Protein AF-W2WFA6-F1 (afdb_monomer_lite)

Foldseek 3Di:
DDPVDPDLLVVLVVLVVVLVVVCVVVVVVVQLPDQVSVLVSLVVSLVPDPPPVLSVVLVVCCVPPNVVLSRDVVSVSVSSSVSSVVVVVVVVVVVVVVVVVVVVPPDDDDDDDDDDDDDDDDDDDDDDDDDDDDDDDDPPDDDPWDPFAQPPPRHTDDLVPDPPDDPVRSVVVVVVVVVVVVVVVVVVVVVVVVVVVPDPPPDDDDDD

pLDDT: mean 73.75, std 20.33, range [27.64, 94.5]

Secondary structure (DSSP, 8-state):
--SS-S-HHHHHHHHHHHHHHHHHHTTGGGGG-HHHHHHHHHHHHHHT-SSHHHHHHHHHHHHHT-GGGGT-HHHHHHHHHHHHHHHHHHHHHHHHHHHHHHTTT--------------------------PPPP------S-SS-SS--TTT-SSS-GGG-SSS-HHHHHHHHHHHHHHHHHHHHHHHHHHHHHHHTS---------

Radius of gyration: 29.45 Å; chains: 1; bounding box: 67×62×78 Å

Organism: NCBI:txid1317063

Sequence (208 aa):
MDLSESDVSERVIQYFKKCYEIVDDHGWRVFFTGLDGRKQLYRILIASLEPQALRDEVERAVRFQSRKAKEDEVALHDLILTKALDQEKAFQSLKRSKRDRGERETGRPSARGAGKPPNKKQRVVETSKGGLRPPLKSETDRPKMPPTPCPHCNDMHWLSECPTATDDQKAEIRRKLRAQRADDSKRNVVRTKRLRECLPFEEKLWSR

Structure (mmCIF, N/CA/C/O backbone):
data_AF-W2WFA6-F1
#
_entry.id   AF-W2WFA6-F1
#
loop_
_atom_site.group_PDB
_atom_site.id
_atom_site.type_symbol
_atom_site.label_atom_id
_atom_site.label_alt_id
_atom_site.label_comp_id
_atom_site.label_asym_id
_atom_site.label_entity_id
_atom_site.label_seq_id
_atom_site.pdbx_PDB_ins_code
_atom_site.Cartn_x
_atom_site.Cartn_y
_atom_site.Cartn_z
_atom_site.occupancy
_atom_site.B_iso_or_equiv
_atom_site.auth_seq_id
_atom_site.auth_comp_id
_atom_site.auth_asym_id
_atom_site.auth_atom_id
_atom_site.pdbx_PDB_model_num
ATOM 1 N N . MET A 1 1 ? -11.163 -1.772 -4.117 1.00 82.69 1 MET A N 1
ATOM 2 C CA . MET A 1 1 ? -10.846 -0.393 -4.553 1.00 82.69 1 MET A CA 1
ATOM 3 C C . MET A 1 1 ? -11.337 -0.238 -5.986 1.00 82.69 1 MET A C 1
ATOM 5 O O . MET A 1 1 ? -11.248 -1.203 -6.735 1.00 82.69 1 MET A O 1
ATOM 9 N N . ASP A 1 2 ? -11.893 0.917 -6.355 1.00 84.38 2 ASP A N 1
ATOM 10 C CA . ASP A 1 2 ? -12.372 1.165 -7.723 1.00 84.38 2 ASP A CA 1
ATOM 11 C C . ASP A 1 2 ? -11.197 1.529 -8.638 1.00 84.38 2 ASP A C 1
ATOM 13 O O . ASP A 1 2 ? -10.487 2.480 -8.352 1.00 84.38 2 ASP A O 1
ATOM 17 N N . LEU A 1 3 ? -10.965 0.768 -9.709 1.00 82.00 3 LEU A N 1
ATOM 18 C CA . LEU A 1 3 ? -9.856 0.982 -10.649 1.00 82.00 3 LEU A CA 1
ATOM 19 C C . LEU A 1 3 ? -10.211 1.908 -11.822 1.00 82.00 3 LEU A C 1
ATOM 21 O O . LEU A 1 3 ? -9.345 2.176 -12.656 1.00 82.00 3 LEU A O 1
ATOM 25 N N . SER A 1 4 ? -11.465 2.360 -11.919 1.00 81.69 4 SER A N 1
ATOM 26 C CA . SER A 1 4 ? -11.886 3.331 -12.932 1.00 81.69 4 SER A CA 1
ATOM 27 C C . SER A 1 4 ? -11.359 4.740 -12.637 1.00 81.69 4 SER A C 1
ATOM 29 O O . SER A 1 4 ? -11.024 5.481 -13.563 1.00 81.69 4 SER A O 1
ATOM 31 N N . GLU A 1 5 ? -11.189 5.067 -11.355 1.00 84.62 5 GLU A N 1
ATOM 32 C CA . GLU A 1 5 ? -10.587 6.313 -10.891 1.00 84.62 5 GLU A CA 1
ATOM 33 C C . GLU A 1 5 ? -9.093 6.373 -11.231 1.00 84.62 5 GLU A C 1
ATOM 35 O O . GLU A 1 5 ? -8.315 5.461 -10.935 1.00 84.62 5 GLU A O 1
ATOM 40 N N . SER A 1 6 ? -8.672 7.460 -11.879 1.00 84.56 6 SER A N 1
ATOM 41 C CA . SER A 1 6 ? -7.297 7.591 -12.385 1.00 84.56 6 SER A CA 1
ATOM 42 C C . SER A 1 6 ? -6.281 7.994 -11.311 1.00 84.56 6 SER A C 1
ATOM 44 O O . SER A 1 6 ? -5.112 7.613 -11.407 1.00 84.56 6 SER A O 1
ATOM 46 N N . ASP A 1 7 ? -6.718 8.724 -10.281 1.00 91.69 7 ASP A N 1
ATOM 47 C CA . ASP A 1 7 ? -5.870 9.113 -9.157 1.00 91.69 7 ASP A CA 1
ATOM 48 C C . ASP A 1 7 ? -5.800 7.986 -8.122 1.00 91.69 7 ASP A C 1
ATOM 50 O O . ASP A 1 7 ? -6.775 7.645 -7.454 1.00 91.69 7 ASP A O 1
ATOM 54 N N . VAL A 1 8 ? -4.604 7.418 -7.970 1.00 91.56 8 VAL A N 1
ATOM 55 C CA . VAL A 1 8 ? -4.342 6.331 -7.023 1.00 91.56 8 VAL A CA 1
ATOM 56 C C . VAL A 1 8 ? -4.605 6.749 -5.578 1.00 91.56 8 VAL A C 1
ATOM 58 O O . VAL A 1 8 ? -5.075 5.931 -4.792 1.00 91.56 8 VAL A O 1
ATOM 61 N N . SER A 1 9 ? -4.318 7.998 -5.220 1.00 91.75 9 SER A N 1
ATOM 62 C CA . SER A 1 9 ? -4.485 8.493 -3.852 1.00 91.75 9 SER A CA 1
ATOM 63 C C . SER A 1 9 ? -5.963 8.591 -3.502 1.00 91.75 9 SER A C 1
ATOM 65 O O . SER A 1 9 ? -6.393 8.067 -2.475 1.00 91.75 9 SER A O 1
ATOM 67 N N . GLU A 1 10 ? -6.754 9.170 -4.406 1.00 93.44 10 GLU A N 1
ATOM 68 C CA . GLU A 1 10 ? -8.204 9.281 -4.245 1.00 93.44 10 GLU A CA 1
ATOM 69 C C . GLU A 1 10 ? -8.859 7.896 -4.170 1.00 93.44 10 GLU A C 1
ATOM 71 O O . GLU A 1 10 ? -9.655 7.638 -3.268 1.00 93.44 10 GLU A O 1
ATOM 76 N N . ARG A 1 11 ? -8.433 6.947 -5.018 1.00 93.50 11 ARG A N 1
ATOM 77 C CA . ARG A 1 11 ? -8.867 5.541 -4.943 1.00 93.50 11 ARG A CA 1
ATOM 78 C C . ARG A 1 11 ? -8.675 4.924 -3.560 1.00 93.50 11 ARG A C 1
ATOM 80 O O . ARG A 1 11 ? -9.540 4.184 -3.085 1.00 93.50 11 ARG A O 1
ATOM 87 N N . VAL A 1 12 ? -7.520 5.166 -2.935 1.00 92.88 12 VAL A N 1
ATOM 88 C CA . VAL A 1 12 ? -7.208 4.624 -1.603 1.00 92.88 12 VAL A CA 1
ATOM 89 C C . VAL A 1 12 ? -8.111 5.281 -0.569 1.00 92.88 12 VAL A C 1
ATOM 91 O O . VAL A 1 12 ? -8.744 4.579 0.215 1.00 92.88 12 VAL A O 1
ATOM 94 N N . ILE A 1 13 ? -8.241 6.606 -0.602 1.00 93.38 13 ILE A N 1
ATOM 95 C CA . ILE A 1 13 ? -9.076 7.350 0.345 1.00 93.38 13 ILE A CA 1
ATOM 96 C C . ILE A 1 13 ? -10.537 6.893 0.258 1.00 93.38 13 ILE A C 1
ATOM 98 O O . ILE A 1 13 ? -11.152 6.586 1.280 1.00 93.38 13 ILE A O 1
ATOM 102 N N . GLN A 1 14 ? -11.088 6.793 -0.951 1.00 94.06 14 GLN A N 1
ATOM 103 C CA . GLN A 1 14 ? -12.455 6.321 -1.175 1.00 94.06 14 GLN A CA 1
ATOM 104 C C . GLN A 1 14 ? -12.654 4.885 -0.699 1.00 94.06 14 GLN A C 1
ATOM 106 O O . GLN A 1 14 ? -13.692 4.564 -0.125 1.00 94.06 14 GLN A O 1
ATOM 111 N N . TYR A 1 15 ? -11.653 4.022 -0.887 1.00 93.88 15 TYR A N 1
ATOM 112 C CA . TYR A 1 15 ? -11.699 2.661 -0.370 1.00 93.88 15 TYR A CA 1
ATOM 113 C C . TYR A 1 15 ? -11.853 2.631 1.156 1.00 93.88 15 TYR A C 1
ATOM 115 O O . TYR A 1 15 ? -12.741 1.943 1.659 1.00 93.88 15 TYR A O 1
ATOM 123 N N . PHE A 1 16 ? -11.036 3.396 1.885 1.00 92.81 16 PHE A N 1
ATOM 124 C CA . PHE A 1 16 ? -11.133 3.471 3.344 1.00 92.81 16 PHE A CA 1
ATOM 125 C C . PHE A 1 16 ? -12.470 4.069 3.792 1.00 92.81 16 PHE A C 1
ATOM 127 O O . PHE A 1 16 ? -13.128 3.483 4.650 1.00 92.81 16 PHE A O 1
ATOM 134 N N . LYS A 1 17 ? -12.914 5.174 3.173 1.00 93.12 17 LYS A N 1
ATOM 135 C CA . LYS A 1 17 ? -14.222 5.792 3.460 1.00 93.12 17 LYS A CA 1
ATOM 136 C C . LYS A 1 17 ? -15.362 4.789 3.312 1.00 93.12 17 LYS A C 1
ATOM 138 O O . LYS A 1 17 ? -16.101 4.573 4.263 1.00 93.12 17 LYS A O 1
ATOM 143 N N . LYS A 1 18 ? -15.424 4.095 2.173 1.00 93.38 18 LYS A N 1
ATOM 144 C CA . LYS A 1 18 ? -16.455 3.089 1.896 1.00 93.38 18 LYS A CA 1
ATOM 145 C C . LYS A 1 18 ? -16.430 1.934 2.898 1.00 93.38 18 LYS A C 1
ATOM 147 O O . LYS A 1 18 ? -17.479 1.433 3.286 1.00 93.38 18 LYS A O 1
ATOM 152 N N . CYS A 1 19 ? -15.247 1.500 3.333 1.00 91.12 19 CYS A N 1
ATOM 153 C CA . CYS A 1 19 ? -15.146 0.466 4.363 1.00 91.12 19 CYS A CA 1
ATOM 154 C C . CYS A 1 19 ? -15.712 0.944 5.705 1.00 91.12 19 CYS A C 1
ATOM 156 O O . CYS A 1 19 ? -16.417 0.183 6.361 1.00 91.12 19 CYS A O 1
ATOM 158 N N . TYR A 1 20 ? -15.437 2.189 6.102 1.00 91.62 20 TYR A N 1
ATOM 159 C CA . TYR A 1 20 ? -15.990 2.757 7.331 1.00 91.62 20 TYR A CA 1
ATOM 160 C C . TYR A 1 20 ? -17.493 2.994 7.257 1.00 91.62 20 TYR A C 1
ATOM 162 O O . TYR A 1 20 ? -18.185 2.653 8.209 1.00 91.62 20 TYR A O 1
ATOM 170 N N . GLU A 1 21 ? -17.999 3.479 6.124 1.00 94.00 21 GLU A N 1
ATOM 171 C CA . GLU A 1 21 ? -19.438 3.615 5.876 1.00 94.00 21 GLU A CA 1
ATOM 172 C C . GLU A 1 21 ? -20.152 2.269 6.058 1.00 94.00 21 GLU A C 1
ATOM 174 O O . GLU A 1 21 ? -21.092 2.181 6.836 1.00 94.00 21 GLU A O 1
ATOM 179 N N . ILE A 1 22 ? -19.632 1.182 5.473 1.00 93.19 22 ILE A N 1
ATOM 180 C CA . ILE A 1 22 ? -20.199 -0.168 5.651 1.00 93.19 22 ILE A CA 1
ATOM 181 C C . ILE A 1 22 ? -20.170 -0.604 7.125 1.00 93.19 22 ILE A C 1
ATOM 183 O O . ILE A 1 22 ? -21.131 -1.180 7.635 1.00 93.19 22 ILE A O 1
ATOM 187 N N . VAL A 1 23 ? -19.058 -0.360 7.822 1.00 91.69 23 VAL A N 1
ATOM 188 C CA . VAL A 1 23 ? -18.930 -0.692 9.250 1.00 91.69 23 VAL A CA 1
ATOM 189 C C . VAL A 1 23 ? -19.946 0.084 10.092 1.00 91.69 23 VAL A C 1
ATOM 191 O O . VAL A 1 23 ? -20.476 -0.464 11.062 1.00 91.69 23 VAL A O 1
ATOM 194 N N . ASP A 1 24 ? -20.226 1.329 9.725 1.00 91.56 24 ASP A N 1
ATOM 195 C CA . ASP A 1 24 ? -21.153 2.207 10.430 1.00 91.56 24 ASP A CA 1
ATOM 196 C C . ASP A 1 24 ? -22.611 1.873 10.145 1.00 91.56 24 ASP A C 1
ATOM 198 O O . ASP A 1 24 ? -23.391 1.741 11.089 1.00 91.56 24 ASP A O 1
ATOM 202 N N . ASP A 1 25 ? -22.953 1.634 8.882 1.00 94.50 25 ASP A N 1
ATOM 203 C CA . ASP A 1 25 ? -24.296 1.254 8.437 1.00 94.50 25 ASP A CA 1
ATOM 204 C C . ASP A 1 25 ? -24.773 -0.040 9.110 1.00 94.50 25 ASP A C 1
ATOM 206 O O . ASP A 1 25 ? -25.954 -0.203 9.423 1.00 94.50 25 ASP A O 1
ATOM 210 N N . HIS A 1 26 ? -23.846 -0.960 9.388 1.00 92.44 26 HIS A N 1
ATOM 211 C CA . HIS A 1 26 ? -24.134 -2.207 10.096 1.00 92.44 26 HIS A CA 1
ATOM 212 C C . HIS A 1 26 ? -23.960 -2.123 11.620 1.00 92.44 26 HIS A C 1
ATOM 214 O O . HIS A 1 26 ? -24.161 -3.120 12.318 1.00 92.44 26 HIS A O 1
ATOM 220 N N . GLY A 1 27 ? -23.568 -0.966 12.161 1.00 90.62 27 GLY A N 1
ATOM 221 C CA . GLY A 1 27 ? -23.311 -0.792 13.592 1.00 90.62 27 GLY A CA 1
ATOM 222 C C . GLY A 1 27 ? -22.146 -1.641 14.116 1.00 90.62 27 GLY A C 1
ATOM 223 O O . GLY A 1 27 ? -22.044 -1.891 15.317 1.00 90.62 27 GLY A O 1
ATOM 224 N N . TRP A 1 28 ? -21.245 -2.098 13.243 1.00 92.56 28 TRP A N 1
ATOM 225 C CA . TRP A 1 28 ? -20.133 -2.983 13.599 1.00 92.56 28 TRP A CA 1
ATOM 226 C C . TRP A 1 28 ? -18.969 -2.271 14.274 1.00 92.56 28 TRP A C 1
ATOM 228 O O . TRP A 1 28 ? -18.051 -2.929 14.767 1.00 92.56 28 TRP A O 1
ATOM 238 N N . ARG A 1 29 ? -19.011 -0.938 14.356 1.00 88.81 29 ARG A N 1
ATOM 239 C CA . ARG A 1 29 ? -17.986 -0.127 15.020 1.00 88.81 29 ARG A CA 1
ATOM 240 C C . ARG A 1 29 ? -17.634 -0.658 16.414 1.00 88.81 29 ARG A C 1
ATOM 242 O O . ARG A 1 29 ? -16.463 -0.656 16.782 1.00 88.81 29 ARG A O 1
ATOM 249 N N . VAL A 1 30 ? -18.620 -1.172 17.154 1.00 89.19 30 VAL A N 1
ATOM 250 C CA . VAL A 1 30 ? -18.434 -1.744 18.499 1.00 89.19 30 VAL A CA 1
ATOM 251 C C . VAL A 1 30 ? -17.463 -2.932 18.522 1.00 89.19 30 VAL A C 1
ATOM 253 O O . VAL A 1 30 ? -16.665 -3.037 19.452 1.00 89.19 30 VAL A O 1
ATOM 256 N N . PHE A 1 31 ? -17.440 -3.771 17.481 1.00 86.62 31 PHE A N 1
ATOM 257 C CA . PHE A 1 31 ? -16.549 -4.937 17.383 1.00 86.62 31 PHE A CA 1
ATOM 258 C C . PHE A 1 31 ? -15.098 -4.559 17.080 1.00 86.62 31 PHE A C 1
ATOM 260 O O . PHE A 1 31 ? -14.184 -5.347 17.320 1.00 86.62 31 PHE A O 1
ATOM 267 N N . PHE A 1 32 ? -14.878 -3.346 16.573 1.00 88.75 32 PHE A N 1
ATOM 268 C CA . PHE A 1 32 ? -13.554 -2.834 16.233 1.00 88.75 32 PHE A CA 1
ATOM 269 C C . PHE A 1 32 ? -12.976 -1.899 17.301 1.00 88.75 32 PHE A C 1
ATOM 271 O O . PHE A 1 32 ? -11.909 -1.316 17.108 1.00 88.75 32 PHE A O 1
ATOM 278 N N . THR A 1 33 ? -13.645 -1.778 18.450 1.00 87.62 33 THR A N 1
ATOM 279 C CA . THR A 1 33 ? -13.127 -1.022 19.595 1.00 87.62 33 THR A CA 1
ATOM 280 C C . THR A 1 33 ? -11.979 -1.767 20.294 1.00 87.62 33 THR A C 1
ATOM 282 O O . THR A 1 33 ? -11.871 -2.992 20.248 1.00 87.62 33 THR A O 1
ATOM 285 N N . GLY A 1 34 ? -11.070 -1.021 20.931 1.00 87.44 34 GLY A N 1
ATOM 286 C CA . GLY A 1 34 ? -9.900 -1.586 21.618 1.00 87.44 34 GLY A CA 1
ATOM 287 C C . GLY A 1 34 ? -8.704 -1.893 20.704 1.00 87.44 34 GLY A C 1
ATOM 288 O O . GLY A 1 34 ? -8.640 -1.470 19.551 1.00 87.44 34 GLY A O 1
ATOM 289 N N . LEU A 1 35 ? -7.68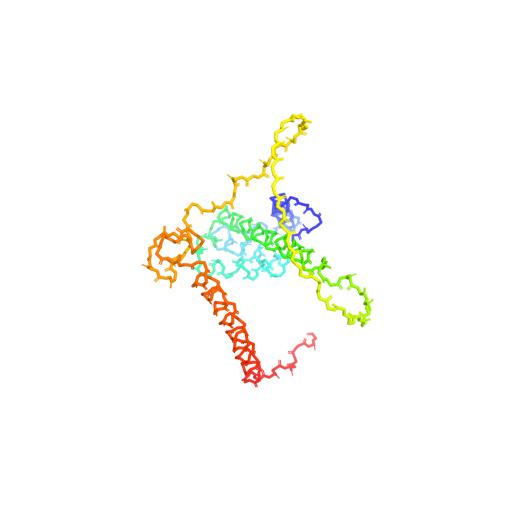1 -2.566 21.240 1.00 83.12 35 LEU A N 1
ATOM 290 C CA . LEU A 1 35 ? -6.468 -2.911 20.479 1.00 83.12 35 LEU A CA 1
ATOM 291 C C . LEU A 1 35 ? -6.708 -4.092 19.529 1.00 83.12 35 LEU A C 1
ATOM 293 O O . LEU A 1 35 ? -6.336 -4.021 18.358 1.00 83.12 35 LEU A O 1
ATOM 297 N N . ASP A 1 36 ? -7.367 -5.145 20.009 1.00 86.38 36 ASP A N 1
ATOM 298 C CA . ASP A 1 36 ? -7.626 -6.351 19.217 1.00 86.38 36 ASP A CA 1
ATOM 299 C C . ASP A 1 36 ? -8.710 -6.128 18.158 1.00 86.38 36 ASP A C 1
ATOM 301 O O . ASP A 1 36 ? -8.567 -6.593 17.026 1.00 86.38 36 ASP A O 1
ATOM 305 N N . GLY A 1 37 ? -9.737 -5.331 18.479 1.00 88.44 37 GLY A N 1
ATOM 306 C CA . GLY A 1 37 ? -10.750 -4.903 17.514 1.00 88.44 37 GLY A CA 1
ATOM 307 C C . GLY A 1 37 ? -10.136 -4.121 16.351 1.00 88.44 37 GLY A C 1
ATOM 308 O O . GLY A 1 37 ? -10.377 -4.452 15.192 1.00 88.44 37 GLY A O 1
ATOM 309 N N . ARG A 1 38 ? -9.247 -3.158 16.632 1.00 88.00 38 ARG A N 1
ATOM 310 C CA . ARG A 1 38 ? -8.522 -2.413 15.585 1.00 88.00 38 ARG A CA 1
ATOM 311 C C . ARG A 1 38 ? -7.631 -3.313 14.731 1.00 88.00 38 ARG A C 1
ATOM 313 O O . ARG A 1 38 ? -7.644 -3.208 13.509 1.00 88.00 38 ARG A O 1
ATOM 320 N N . LYS A 1 39 ? -6.920 -4.268 15.341 1.00 87.94 39 LYS A N 1
ATOM 321 C CA . LYS A 1 39 ? -6.151 -5.283 14.595 1.00 87.94 39 LYS A CA 1
ATOM 322 C C . LYS A 1 39 ? -7.046 -6.088 13.655 1.00 87.94 39 LYS A C 1
ATOM 324 O O . LYS A 1 39 ? -6.656 -6.361 12.519 1.00 87.94 39 LYS A O 1
ATOM 329 N N . GLN A 1 40 ? -8.237 -6.468 14.109 1.00 89.25 40 GLN A N 1
ATOM 330 C CA . GLN A 1 40 ? -9.195 -7.202 13.291 1.00 89.25 40 GLN A CA 1
ATOM 331 C C . GLN A 1 40 ? -9.742 -6.343 12.144 1.00 89.25 40 GLN A C 1
ATOM 333 O O . GLN A 1 40 ? -9.820 -6.832 11.017 1.00 89.25 40 GLN A O 1
ATOM 338 N N . LEU A 1 41 ? -10.025 -5.062 12.394 1.00 90.56 41 LEU A N 1
ATOM 339 C CA . LEU A 1 41 ? -10.419 -4.100 11.365 1.00 90.56 41 LEU A CA 1
ATOM 340 C C . LEU A 1 41 ? -9.363 -4.005 10.259 1.00 90.56 41 LEU A C 1
ATOM 342 O O . LEU A 1 41 ? -9.683 -4.173 9.086 1.00 90.56 41 LEU A O 1
ATOM 346 N N . TYR A 1 42 ? -8.091 -3.832 10.616 1.00 90.88 42 TYR A N 1
ATOM 347 C CA . TYR A 1 42 ? -6.997 -3.762 9.643 1.00 90.88 42 TYR A CA 1
ATOM 348 C C . TYR A 1 42 ? -6.843 -5.055 8.838 1.00 90.88 42 TYR A C 1
ATOM 350 O O . TYR A 1 42 ? -6.578 -5.018 7.638 1.00 90.88 42 TYR A O 1
ATOM 358 N N . ARG A 1 43 ? -7.051 -6.219 9.467 1.00 90.19 43 ARG A N 1
ATOM 359 C CA . ARG A 1 43 ? -7.061 -7.505 8.751 1.00 90.19 43 ARG A CA 1
ATOM 360 C C . ARG A 1 43 ? -8.184 -7.566 7.721 1.00 90.19 43 ARG A C 1
ATOM 362 O O . ARG A 1 43 ? -7.937 -8.029 6.612 1.00 90.19 43 ARG A O 1
ATOM 369 N N . ILE A 1 44 ? -9.380 -7.094 8.069 1.00 91.44 44 ILE A N 1
ATOM 370 C CA . ILE A 1 44 ? -10.524 -7.037 7.149 1.00 91.44 44 ILE A CA 1
ATOM 371 C C . ILE A 1 44 ? -10.258 -6.031 6.025 1.00 91.44 44 ILE A C 1
ATOM 373 O O . ILE A 1 44 ? -10.486 -6.362 4.862 1.00 91.44 44 ILE A O 1
ATOM 377 N N . LEU A 1 45 ? -9.702 -4.858 6.341 1.00 92.06 45 LEU A N 1
ATOM 378 C CA . LEU A 1 45 ? -9.295 -3.856 5.354 1.00 92.06 45 LEU A CA 1
ATOM 379 C C . LEU A 1 45 ? -8.245 -4.397 4.384 1.00 92.06 45 LEU A C 1
ATOM 381 O O . LEU A 1 45 ? -8.293 -4.063 3.213 1.00 92.06 45 LEU A O 1
ATOM 385 N N . ILE A 1 46 ? -7.313 -5.246 4.813 1.00 91.88 46 ILE A N 1
ATOM 386 C CA . ILE A 1 46 ? -6.375 -5.884 3.878 1.00 91.88 46 ILE A CA 1
ATOM 387 C C . ILE A 1 46 ? -7.096 -6.965 3.065 1.00 91.88 46 ILE A C 1
ATOM 389 O O . ILE A 1 46 ? -6.974 -6.995 1.845 1.00 91.88 46 ILE A O 1
ATOM 393 N N . ALA A 1 47 ? -7.873 -7.838 3.712 1.00 91.31 47 ALA A N 1
ATOM 394 C CA . ALA A 1 47 ? -8.552 -8.957 3.053 1.00 91.31 47 ALA A CA 1
ATOM 395 C C . ALA A 1 47 ? -9.548 -8.508 1.964 1.00 91.31 47 ALA A C 1
ATOM 397 O O . ALA A 1 47 ? -9.696 -9.182 0.940 1.00 91.31 47 ALA A O 1
ATOM 398 N N . SER A 1 48 ? -10.175 -7.350 2.174 1.00 90.69 48 SER A N 1
ATOM 399 C CA . SER A 1 48 ? -11.184 -6.755 1.289 1.00 90.69 48 SER A CA 1
ATOM 400 C C . SER A 1 48 ? -10.582 -5.892 0.173 1.00 90.69 48 SER A C 1
ATOM 402 O O . SER A 1 48 ? -11.320 -5.310 -0.623 1.00 90.69 48 SER A O 1
ATOM 404 N N . LEU A 1 49 ? -9.247 -5.810 0.076 1.00 91.88 49 LEU A N 1
ATOM 405 C CA . LEU A 1 49 ? -8.596 -5.132 -1.039 1.00 91.88 49 LEU A CA 1
ATOM 406 C C . LEU A 1 49 ? -8.845 -5.891 -2.342 1.00 91.88 49 LEU A C 1
ATOM 408 O O . LEU A 1 49 ? -8.476 -7.053 -2.514 1.00 91.88 49 LEU A O 1
ATOM 412 N N . GLU A 1 50 ? -9.386 -5.156 -3.297 1.00 86.75 50 GLU A N 1
ATOM 413 C CA . GLU A 1 50 ? -9.375 -5.495 -4.712 1.00 86.75 50 GLU A CA 1
ATOM 414 C C . GLU A 1 50 ? -8.622 -4.396 -5.441 1.00 86.75 50 GLU A C 1
ATOM 416 O O . GLU A 1 50 ? -8.901 -3.230 -5.151 1.00 86.75 50 GLU A O 1
ATOM 421 N N . PRO A 1 51 ? -7.701 -4.717 -6.365 1.00 87.75 51 PRO A N 1
ATOM 422 C CA . PRO A 1 51 ? -7.443 -6.026 -6.988 1.00 87.75 51 PRO A CA 1
ATOM 423 C C . PRO A 1 51 ? -6.623 -7.020 -6.134 1.00 87.75 51 PRO A C 1
ATOM 425 O O . PRO A 1 51 ? -5.806 -6.618 -5.308 1.00 87.75 51 PRO A O 1
ATOM 428 N N . GLN A 1 52 ? -6.782 -8.333 -6.381 1.00 87.94 52 GLN A N 1
ATOM 429 C CA . GLN A 1 52 ? -6.116 -9.399 -5.599 1.00 87.94 52 GLN A CA 1
ATOM 430 C C . GLN A 1 52 ? -4.584 -9.280 -5.580 1.00 87.94 52 GLN A C 1
ATOM 432 O O . GLN A 1 52 ? -3.960 -9.495 -4.547 1.00 87.94 52 GLN A O 1
ATOM 437 N N . ALA A 1 53 ? -3.975 -8.869 -6.695 1.00 89.31 53 ALA A N 1
ATOM 438 C CA . ALA A 1 53 ? -2.530 -8.661 -6.765 1.00 89.31 53 ALA A CA 1
ATOM 439 C C . ALA A 1 53 ? -2.038 -7.604 -5.758 1.00 89.31 53 ALA A C 1
ATOM 441 O O . ALA A 1 53 ? -0.974 -7.769 -5.164 1.00 89.31 53 ALA A O 1
ATOM 442 N N . LEU A 1 54 ? -2.809 -6.527 -5.544 1.00 92.00 54 LEU A N 1
ATOM 443 C CA . LEU A 1 54 ? -2.507 -5.501 -4.540 1.00 92.00 54 LEU A CA 1
ATOM 444 C C . LEU A 1 54 ? -2.616 -6.075 -3.131 1.00 92.00 54 LEU A C 1
ATOM 446 O O . LEU A 1 54 ? -1.721 -5.876 -2.312 1.00 92.00 54 LEU A O 1
ATOM 450 N N . ARG A 1 55 ? -3.681 -6.834 -2.869 1.00 93.81 55 ARG A N 1
ATOM 451 C CA . ARG A 1 55 ? -3.893 -7.496 -1.583 1.00 93.81 55 ARG A CA 1
ATOM 452 C C . ARG A 1 55 ? -2.728 -8.406 -1.204 1.00 93.81 55 ARG A C 1
ATOM 454 O O . ARG A 1 55 ? -2.188 -8.261 -0.111 1.00 93.81 55 ARG A O 1
ATOM 461 N N . ASP A 1 56 ? -2.301 -9.285 -2.106 1.00 92.50 56 ASP A N 1
ATOM 462 C CA . ASP A 1 56 ? -1.208 -10.229 -1.846 1.00 92.50 56 ASP A CA 1
ATOM 463 C C . ASP A 1 56 ? 0.121 -9.505 -1.583 1.00 92.50 56 ASP A C 1
ATOM 465 O O . ASP A 1 56 ? 0.959 -9.949 -0.792 1.00 92.50 56 ASP A O 1
ATOM 469 N N . GLU A 1 57 ? 0.341 -8.379 -2.263 1.00 91.19 57 GLU A N 1
ATOM 470 C CA . GLU A 1 57 ? 1.532 -7.557 -2.088 1.00 91.19 57 GLU A CA 1
ATOM 471 C C . GLU A 1 57 ? 1.546 -6.809 -0.756 1.00 91.19 57 GLU A C 1
ATOM 473 O O . GLU A 1 57 ? 2.563 -6.837 -0.054 1.00 91.19 57 GLU A O 1
ATOM 478 N N . VAL A 1 58 ? 0.413 -6.222 -0.370 1.00 91.75 58 VAL A N 1
ATOM 479 C CA . VAL A 1 58 ? 0.230 -5.595 0.942 1.00 91.75 58 VAL A CA 1
ATOM 480 C C . VAL A 1 58 ? 0.353 -6.640 2.047 1.00 91.75 58 VAL A C 1
ATOM 482 O O . VAL A 1 58 ? 1.093 -6.423 3.003 1.00 91.75 58 VAL A O 1
ATOM 485 N N . GLU A 1 59 ? -0.269 -7.812 1.912 1.00 91.56 59 GLU A N 1
ATOM 486 C CA . GLU A 1 59 ? -0.192 -8.871 2.919 1.00 91.56 59 GLU A CA 1
ATOM 487 C C . GLU A 1 59 ? 1.248 -9.372 3.113 1.00 91.56 59 GLU A C 1
ATOM 489 O O . GLU A 1 59 ? 1.717 -9.533 4.247 1.00 91.56 59 GLU A O 1
ATOM 494 N N . ARG A 1 60 ? 1.999 -9.549 2.021 1.00 92.00 60 ARG A N 1
ATOM 495 C CA . ARG A 1 60 ? 3.430 -9.877 2.078 1.00 92.00 60 ARG A CA 1
ATOM 496 C C . ARG A 1 60 ? 4.232 -8.762 2.750 1.00 92.00 60 ARG A C 1
ATOM 498 O O . ARG A 1 60 ? 5.050 -9.048 3.625 1.00 92.00 60 ARG A O 1
ATOM 505 N N . ALA A 1 61 ? 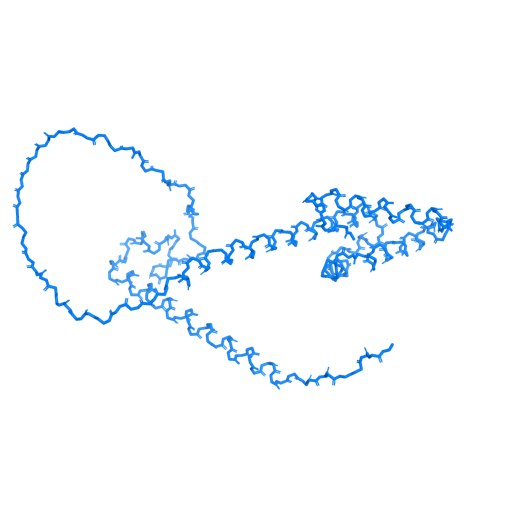3.996 -7.502 2.392 1.00 89.56 61 ALA A N 1
ATOM 506 C CA . ALA A 1 61 ? 4.703 -6.368 2.984 1.00 89.56 61 ALA A CA 1
ATOM 507 C C . ALA A 1 61 ? 4.408 -6.229 4.487 1.00 89.56 61 ALA A C 1
ATOM 509 O O . ALA A 1 61 ? 5.321 -6.052 5.288 1.00 89.56 61 ALA A O 1
ATOM 510 N N . VAL A 1 62 ? 3.161 -6.426 4.902 1.00 88.62 62 VAL A N 1
ATOM 511 C CA . VAL A 1 62 ? 2.751 -6.440 6.310 1.00 88.62 62 VAL A CA 1
ATOM 512 C C . VAL A 1 62 ? 3.415 -7.587 7.092 1.00 88.62 62 VAL A C 1
ATOM 514 O O . VAL A 1 62 ? 3.770 -7.430 8.263 1.00 88.62 62 VAL A O 1
ATOM 517 N N . ARG A 1 63 ? 3.604 -8.759 6.470 1.00 85.38 63 ARG A N 1
ATOM 518 C CA . ARG A 1 63 ? 4.264 -9.916 7.105 1.00 85.38 63 ARG A CA 1
ATOM 519 C C . ARG A 1 63 ? 5.775 -9.723 7.273 1.00 85.38 63 ARG A C 1
ATOM 521 O O . ARG A 1 63 ? 6.304 -10.094 8.321 1.00 85.38 63 ARG A O 1
ATOM 528 N N . PHE A 1 64 ? 6.457 -9.157 6.275 1.00 82.88 64 PHE A N 1
ATOM 529 C CA . PHE A 1 64 ? 7.926 -9.174 6.207 1.00 82.88 64 PHE A CA 1
ATOM 530 C C . PHE A 1 64 ? 8.609 -7.809 6.349 1.00 82.88 64 PHE A C 1
ATOM 532 O O . PHE A 1 64 ? 9.775 -7.769 6.722 1.00 82.88 64 PHE A O 1
ATOM 539 N N . GLN A 1 65 ? 7.919 -6.706 6.058 1.00 75.50 65 GLN A N 1
ATOM 540 C CA . GLN A 1 65 ? 8.514 -5.364 5.996 1.00 75.50 65 GLN A CA 1
ATOM 541 C C . GLN A 1 65 ? 7.972 -4.459 7.106 1.00 75.50 65 GLN A C 1
ATOM 543 O O . GLN A 1 65 ? 8.743 -3.870 7.857 1.00 75.50 65 GLN A O 1
ATOM 548 N N . SER A 1 66 ? 6.649 -4.413 7.273 1.00 71.75 66 SER A N 1
ATOM 549 C CA . SER A 1 66 ? 5.987 -3.411 8.113 1.00 71.75 66 SER A CA 1
ATOM 550 C C . SER A 1 66 ? 5.050 -4.054 9.127 1.00 71.75 66 SER A C 1
ATOM 552 O O . SER A 1 66 ? 3.830 -3.989 8.996 1.00 71.75 66 SER A O 1
ATOM 554 N N . ARG A 1 67 ? 5.613 -4.635 10.197 1.00 71.69 67 ARG A N 1
ATOM 555 C CA . ARG A 1 67 ? 4.803 -5.187 11.303 1.00 71.69 67 ARG A CA 1
ATOM 556 C C . ARG A 1 67 ? 3.923 -4.126 11.978 1.00 71.69 67 ARG A C 1
ATOM 558 O O . ARG A 1 67 ? 2.829 -4.456 12.421 1.00 71.69 67 ARG A O 1
ATOM 565 N N . LYS A 1 68 ? 4.369 -2.862 11.987 1.00 69.69 68 LYS A N 1
ATOM 566 C CA . LYS A 1 68 ? 3.640 -1.709 12.546 1.00 69.69 68 LYS A CA 1
ATOM 567 C C . LYS A 1 68 ? 2.333 -1.391 11.807 1.00 69.69 68 LYS A C 1
ATOM 569 O O . LYS A 1 68 ? 1.385 -0.945 12.436 1.00 69.69 68 LYS A O 1
ATOM 574 N N . ALA A 1 69 ? 2.232 -1.715 10.516 1.00 70.94 69 ALA A N 1
ATOM 575 C CA . ALA A 1 69 ? 1.005 -1.527 9.731 1.00 70.94 69 ALA A CA 1
ATOM 576 C C . ALA A 1 69 ? -0.144 -2.469 10.155 1.00 70.94 69 ALA A C 1
ATOM 578 O O . ALA A 1 69 ? -1.254 -2.360 9.651 1.00 70.94 69 ALA A O 1
ATOM 579 N N . LYS A 1 70 ? 0.106 -3.412 11.078 1.00 70.38 70 LYS A N 1
ATOM 580 C CA . LYS A 1 70 ? -0.948 -4.203 11.739 1.00 70.38 70 LYS A CA 1
ATOM 581 C C . LYS A 1 70 ? -1.536 -3.523 12.970 1.00 70.38 70 LYS A C 1
ATOM 583 O O . LYS A 1 70 ? -2.453 -4.076 13.566 1.00 70.38 70 LYS A O 1
ATOM 588 N N . GLU A 1 71 ? -0.959 -2.416 13.413 1.00 75.19 71 GLU A N 1
ATOM 589 C CA . GLU A 1 71 ? -1.290 -1.770 14.688 1.00 75.19 71 GLU A CA 1
ATOM 590 C C . GLU A 1 71 ? -1.656 -0.299 14.500 1.00 75.19 71 GLU A C 1
ATOM 592 O O . GLU A 1 71 ? -2.440 0.237 15.283 1.00 75.19 71 GLU A O 1
ATOM 597 N N . ASP A 1 72 ? -1.161 0.312 13.427 1.00 85.06 72 ASP A N 1
ATOM 598 C CA . ASP A 1 72 ? -1.424 1.693 13.058 1.00 85.06 72 ASP A CA 1
ATOM 599 C C . ASP A 1 72 ? -2.122 1.782 11.695 1.00 85.06 72 ASP A C 1
ATOM 601 O O . ASP A 1 72 ? -1.643 1.247 10.690 1.00 85.06 72 ASP A O 1
ATOM 605 N N . GLU A 1 73 ? -3.257 2.475 11.686 1.00 85.19 73 GLU A N 1
ATOM 606 C CA . GLU A 1 73 ? -4.071 2.725 10.502 1.00 85.19 73 GLU A CA 1
ATOM 607 C C . GLU A 1 73 ? -3.350 3.614 9.493 1.00 85.19 73 GLU A C 1
ATOM 609 O O . GLU A 1 73 ? -3.400 3.337 8.297 1.00 85.19 73 GLU A O 1
ATOM 614 N N . VAL A 1 74 ? -2.647 4.651 9.958 1.00 88.12 74 VAL A N 1
ATOM 615 C CA . VAL A 1 74 ? -1.945 5.587 9.068 1.00 88.12 74 VAL A CA 1
ATOM 616 C C . VAL A 1 74 ? -0.831 4.845 8.337 1.00 88.12 74 VAL A C 1
ATOM 618 O O . VAL A 1 74 ? -0.724 4.909 7.114 1.00 88.12 74 VAL A O 1
ATOM 621 N N . ALA A 1 75 ? -0.073 4.023 9.066 1.00 89.88 75 ALA A N 1
ATOM 622 C CA . ALA A 1 75 ? 0.934 3.154 8.471 1.00 89.88 75 ALA A CA 1
ATOM 623 C C . ALA A 1 75 ? 0.340 2.127 7.486 1.00 89.88 75 ALA A C 1
ATOM 625 O O . ALA A 1 75 ? 1.005 1.762 6.513 1.00 89.88 75 ALA A O 1
ATOM 626 N N . LEU A 1 76 ? -0.886 1.640 7.722 1.00 91.25 76 LEU A N 1
ATOM 627 C CA . LEU A 1 76 ? -1.584 0.758 6.784 1.00 91.25 76 LEU A CA 1
ATOM 628 C C . LEU A 1 76 ? -2.005 1.504 5.514 1.00 91.25 76 LEU A C 1
ATOM 630 O O . LEU A 1 76 ? -1.776 1.002 4.413 1.00 91.25 76 LEU A O 1
ATOM 634 N N . HIS A 1 77 ? -2.590 2.690 5.667 1.00 92.88 77 HIS A N 1
ATOM 635 C CA . HIS A 1 77 ? -2.964 3.563 4.562 1.00 92.88 77 HIS A CA 1
ATOM 636 C C . HIS A 1 77 ? -1.755 3.866 3.670 1.00 92.88 77 HIS A C 1
ATOM 638 O O . HIS A 1 77 ? -1.788 3.590 2.470 1.00 92.88 77 HIS A O 1
ATOM 644 N N . ASP A 1 78 ? -0.655 4.336 4.260 1.00 92.50 78 ASP A N 1
ATOM 645 C CA . ASP A 1 78 ? 0.560 4.703 3.528 1.00 92.50 78 ASP A CA 1
ATOM 646 C C . ASP A 1 78 ? 1.186 3.502 2.816 1.00 92.50 78 ASP A C 1
ATOM 648 O O . ASP A 1 78 ? 1.687 3.617 1.691 1.00 92.50 78 ASP A O 1
ATOM 652 N N . LEU A 1 79 ? 1.123 2.320 3.435 1.00 93.56 79 LEU A N 1
ATOM 653 C CA . LEU A 1 79 ? 1.588 1.087 2.816 1.00 93.56 79 LEU A CA 1
ATOM 654 C C . LEU A 1 79 ? 0.741 0.711 1.595 1.00 93.56 79 LEU A C 1
ATOM 656 O O . LEU A 1 79 ? 1.301 0.393 0.544 1.00 93.56 79 LEU A O 1
ATOM 660 N N . ILE A 1 80 ? -0.589 0.747 1.718 1.00 93.25 80 ILE A N 1
ATOM 661 C CA . ILE A 1 80 ? -1.505 0.443 0.610 1.00 93.25 80 ILE A CA 1
ATOM 662 C C . ILE A 1 80 ? -1.304 1.448 -0.523 1.00 93.25 80 ILE A C 1
ATOM 664 O O . ILE A 1 80 ? -1.183 1.036 -1.677 1.00 93.25 80 ILE A O 1
ATOM 668 N N . LEU A 1 81 ? -1.195 2.738 -0.201 1.00 93.94 81 LEU A N 1
ATOM 669 C CA . LEU A 1 81 ? -0.930 3.796 -1.170 1.00 93.94 81 LEU A CA 1
ATOM 670 C C . LEU A 1 81 ? 0.384 3.558 -1.916 1.00 93.94 81 LEU A C 1
ATOM 672 O O . LEU A 1 81 ? 0.407 3.559 -3.147 1.00 93.94 81 LEU A O 1
ATOM 676 N N . THR A 1 82 ? 1.463 3.274 -1.186 1.00 94.25 82 THR A N 1
ATOM 677 C CA . THR A 1 82 ? 2.776 2.990 -1.780 1.00 94.25 82 THR A CA 1
ATOM 678 C C . THR A 1 82 ? 2.705 1.802 -2.740 1.00 94.25 82 THR A C 1
ATOM 680 O O . THR A 1 82 ? 3.181 1.888 -3.871 1.00 94.25 82 THR A O 1
ATOM 683 N N . LYS A 1 83 ? 2.061 0.700 -2.333 1.00 93.94 83 LYS A N 1
ATOM 684 C CA . LYS A 1 83 ? 1.929 -0.492 -3.186 1.00 93.94 83 LYS A CA 1
ATOM 685 C C . LYS A 1 83 ? 1.030 -0.266 -4.393 1.00 93.94 83 LYS A C 1
ATOM 687 O O . LYS A 1 83 ? 1.354 -0.735 -5.481 1.00 93.94 83 LYS A O 1
ATOM 692 N N . ALA A 1 84 ? -0.050 0.491 -4.242 1.00 92.94 84 ALA A N 1
ATOM 693 C CA . ALA A 1 84 ? -0.916 0.836 -5.360 1.00 92.94 84 ALA A CA 1
ATOM 694 C C . ALA A 1 84 ? -0.182 1.710 -6.395 1.00 92.94 84 ALA A C 1
ATOM 696 O O . ALA A 1 84 ? -0.310 1.477 -7.599 1.00 92.94 84 ALA A O 1
ATOM 697 N N . LEU A 1 85 ? 0.641 2.664 -5.945 1.00 93.00 85 LEU A N 1
ATOM 698 C CA . LEU A 1 85 ? 1.476 3.494 -6.820 1.00 93.00 85 LEU A CA 1
ATOM 699 C C . LEU A 1 85 ? 2.548 2.672 -7.549 1.00 93.00 85 LEU A C 1
ATOM 701 O O . LEU A 1 85 ? 2.760 2.863 -8.750 1.00 93.00 85 LEU A O 1
ATOM 705 N N . ASP A 1 86 ? 3.198 1.736 -6.853 1.00 91.25 86 ASP A N 1
ATOM 706 C CA . ASP A 1 86 ? 4.180 0.827 -7.454 1.00 91.25 86 ASP A CA 1
ATOM 707 C C . ASP A 1 86 ? 3.546 -0.028 -8.565 1.00 91.25 86 ASP A C 1
ATOM 709 O O . ASP A 1 86 ? 4.122 -0.171 -9.651 1.00 91.25 86 ASP A O 1
ATOM 713 N N . GLN A 1 87 ? 2.335 -0.543 -8.335 1.00 89.50 87 GLN A N 1
ATOM 714 C CA . GLN A 1 87 ? 1.592 -1.319 -9.330 1.00 89.50 87 GLN A CA 1
ATOM 715 C C . GLN A 1 87 ? 1.173 -0.480 -10.538 1.00 89.50 87 GLN A C 1
ATOM 717 O O . GLN A 1 87 ? 1.366 -0.917 -11.675 1.00 89.50 87 GLN A O 1
ATOM 722 N N . GLU A 1 88 ? 0.669 0.737 -10.320 1.00 89.56 88 GLU A N 1
ATOM 723 C CA . GLU A 1 88 ? 0.325 1.667 -11.401 1.00 89.56 88 GLU A CA 1
ATOM 724 C C . GLU A 1 88 ? 1.562 1.977 -12.257 1.00 89.56 88 GLU A C 1
ATOM 726 O O . GLU A 1 88 ? 1.548 1.861 -13.485 1.00 89.56 88 GLU A O 1
ATOM 731 N N . LYS A 1 89 ? 2.696 2.272 -11.614 1.00 89.88 89 LYS A N 1
ATOM 732 C CA . LYS A 1 89 ? 3.967 2.521 -12.301 1.00 89.88 89 LYS A CA 1
ATOM 733 C C . LYS A 1 89 ? 4.433 1.307 -13.106 1.00 89.88 89 LYS A C 1
ATOM 735 O O . LYS A 1 89 ? 4.878 1.464 -14.249 1.00 89.88 89 LYS A O 1
ATOM 740 N N . ALA A 1 90 ? 4.332 0.103 -12.543 1.00 88.06 90 ALA A N 1
ATOM 741 C CA . ALA A 1 90 ? 4.692 -1.136 -13.228 1.00 88.06 90 ALA A CA 1
ATOM 742 C C . ALA A 1 90 ? 3.797 -1.390 -14.452 1.00 88.06 90 ALA A C 1
ATOM 744 O O . ALA A 1 90 ? 4.303 -1.707 -15.534 1.00 88.06 90 ALA A O 1
ATOM 745 N N . PHE A 1 91 ? 2.486 -1.180 -14.317 1.00 86.38 91 PHE A N 1
ATOM 746 C CA . PHE A 1 91 ? 1.526 -1.317 -15.409 1.00 86.38 91 PHE A CA 1
ATOM 747 C C . PHE A 1 91 ? 1.800 -0.317 -16.539 1.00 86.38 91 PHE A C 1
ATOM 749 O O . PHE A 1 91 ? 1.880 -0.694 -17.714 1.00 86.38 91 PHE A O 1
ATOM 756 N N . GLN A 1 92 ? 2.042 0.947 -16.190 1.00 86.75 92 GLN A N 1
ATOM 757 C CA . GLN A 1 92 ? 2.357 1.996 -17.158 1.00 86.75 92 GLN A CA 1
ATOM 758 C C . GLN A 1 92 ? 3.693 1.742 -17.869 1.00 86.75 92 GLN A C 1
ATOM 760 O O . GLN A 1 92 ? 3.798 1.943 -19.083 1.00 86.75 92 GLN A O 1
ATOM 765 N N . SER A 1 93 ? 4.700 1.236 -17.153 1.00 87.31 93 SER A N 1
ATOM 766 C CA . SER A 1 93 ? 5.980 0.816 -17.737 1.00 87.31 93 SER A CA 1
ATOM 767 C C . SER A 1 93 ? 5.800 -0.329 -18.742 1.00 87.31 93 SER A C 1
ATOM 769 O O . SER A 1 93 ? 6.278 -0.250 -19.879 1.00 87.31 93 SER A O 1
ATOM 771 N N . LEU A 1 94 ? 5.025 -1.359 -18.383 1.00 86.12 94 LEU A N 1
ATOM 772 C CA . LEU A 1 94 ? 4.727 -2.487 -19.268 1.00 86.12 94 LEU A CA 1
ATOM 773 C C . LEU A 1 94 ? 3.972 -2.041 -20.532 1.00 86.12 94 LEU A C 1
ATOM 775 O O . LEU A 1 94 ? 4.277 -2.500 -21.637 1.00 86.12 94 LEU A O 1
ATOM 779 N N . LYS A 1 95 ? 3.020 -1.111 -20.391 1.00 85.88 95 LYS A N 1
ATOM 780 C CA . LYS A 1 95 ? 2.261 -0.535 -21.511 1.00 85.88 95 LYS A CA 1
ATOM 781 C C . LYS A 1 95 ? 3.161 0.246 -22.474 1.00 85.88 95 LYS A C 1
ATOM 783 O O . LYS A 1 95 ? 3.017 0.094 -23.687 1.00 85.88 95 LYS A O 1
ATOM 788 N N . ARG A 1 96 ? 4.115 1.034 -21.958 1.00 84.25 96 ARG A N 1
ATOM 789 C CA . ARG A 1 96 ? 5.122 1.743 -22.775 1.00 84.25 96 ARG A CA 1
ATOM 790 C C . ARG A 1 96 ? 6.054 0.766 -23.496 1.00 84.25 96 ARG A C 1
ATOM 792 O O . ARG A 1 96 ? 6.268 0.914 -24.694 1.00 84.25 96 ARG A O 1
ATOM 799 N N . SER A 1 97 ? 6.519 -0.279 -22.811 1.00 78.00 97 SER A N 1
ATOM 800 C CA . SER A 1 97 ? 7.405 -1.291 -23.404 1.00 78.00 97 SER A CA 1
ATOM 801 C C . SER A 1 97 ? 6.739 -2.098 -24.530 1.00 78.00 97 SER A C 1
ATOM 803 O O . SER A 1 97 ? 7.393 -2.444 -25.512 1.00 78.00 97 SER A O 1
ATOM 805 N N . LYS A 1 98 ? 5.428 -2.368 -24.444 1.00 76.06 98 LYS A N 1
ATOM 806 C CA . LYS A 1 98 ? 4.684 -3.011 -25.542 1.00 76.06 98 LYS A CA 1
ATOM 807 C C . LYS A 1 98 ? 4.562 -2.123 -26.784 1.00 76.06 98 LYS A C 1
ATOM 809 O O . LYS A 1 98 ? 4.642 -2.649 -27.890 1.00 76.06 98 LYS A O 1
ATOM 814 N N . ARG A 1 99 ? 4.392 -0.805 -26.621 1.00 73.69 99 ARG A N 1
ATOM 815 C CA . ARG A 1 99 ? 4.338 0.142 -27.752 1.00 73.69 99 ARG A CA 1
ATOM 816 C C . ARG A 1 99 ? 5.674 0.209 -28.496 1.00 73.69 99 ARG A C 1
ATOM 818 O O . ARG A 1 99 ? 5.676 0.126 -29.715 1.00 73.69 99 ARG A O 1
ATOM 825 N N . ASP A 1 100 ? 6.781 0.228 -27.757 1.00 65.06 100 ASP A N 1
ATOM 826 C CA . ASP A 1 100 ? 8.146 0.205 -28.307 1.00 65.06 100 ASP A CA 1
ATOM 827 C C . ASP A 1 100 ? 8.458 -1.085 -29.100 1.00 65.06 100 ASP A C 1
ATOM 829 O O . ASP A 1 100 ? 9.139 -1.059 -30.122 1.00 65.06 100 ASP A O 1
ATOM 833 N N . ARG A 1 101 ? 7.895 -2.233 -28.689 1.00 58.88 101 ARG A N 1
ATOM 834 C CA . ARG A 1 101 ? 8.049 -3.506 -29.421 1.00 58.88 101 ARG A CA 1
ATOM 835 C C . ARG A 1 101 ? 7.102 -3.660 -30.615 1.00 58.88 101 ARG A C 1
ATOM 837 O O . ARG A 1 101 ? 7.501 -4.254 -31.613 1.00 58.88 101 ARG A O 1
ATOM 844 N N . GLY A 1 102 ? 5.876 -3.140 -30.529 1.00 53.31 102 GLY A N 1
ATOM 845 C CA . GLY A 1 102 ? 4.860 -3.257 -31.586 1.00 53.31 102 GLY A CA 1
ATOM 846 C C . GLY A 1 102 ? 5.181 -2.467 -32.861 1.00 53.31 102 GLY A C 1
ATOM 847 O O . GLY A 1 102 ? 4.758 -2.861 -33.949 1.00 53.31 102 GLY A O 1
ATOM 848 N N . GLU A 1 103 ? 5.990 -1.410 -32.753 1.00 48.44 103 GLU A N 1
ATOM 849 C CA . GLU A 1 103 ? 6.484 -0.645 -33.907 1.00 48.44 103 GLU A CA 1
ATOM 850 C C . GLU A 1 103 ? 7.478 -1.450 -34.769 1.00 48.44 103 GLU A C 1
ATOM 852 O O . GLU A 1 103 ? 7.662 -1.163 -35.949 1.00 48.44 103 GLU A O 1
ATOM 857 N N . ARG A 1 104 ? 8.075 -2.523 -34.228 1.00 47.00 104 ARG A N 1
ATOM 858 C CA . ARG A 1 104 ? 9.018 -3.380 -34.967 1.00 47.00 104 ARG A CA 1
ATOM 859 C C . ARG A 1 104 ? 8.387 -4.567 -35.699 1.00 47.00 104 ARG A C 1
ATOM 861 O O . ARG A 1 104 ? 9.073 -5.171 -36.518 1.00 47.00 104 ARG A O 1
ATOM 868 N N . GLU A 1 105 ? 7.128 -4.914 -35.426 1.00 49.19 105 GLU A N 1
ATOM 869 C CA . GLU A 1 105 ? 6.479 -6.127 -35.968 1.00 49.19 105 GLU A CA 1
ATOM 870 C C . GLU A 1 105 ? 5.334 -5.866 -36.962 1.00 49.19 105 GLU A C 1
ATOM 872 O O . GLU A 1 105 ? 4.829 -6.812 -37.564 1.00 49.19 105 GLU A O 1
ATOM 877 N N . THR A 1 106 ? 4.946 -4.612 -37.218 1.00 46.81 106 THR A N 1
ATOM 878 C CA . THR A 1 106 ? 3.866 -4.285 -38.177 1.00 46.81 106 THR A CA 1
ATOM 879 C C . THR A 1 106 ? 4.339 -3.869 -39.580 1.00 46.81 106 THR A C 1
ATOM 881 O O . THR A 1 106 ? 3.531 -3.456 -40.407 1.00 46.81 106 THR A O 1
ATOM 884 N N . GLY A 1 107 ? 5.614 -4.084 -39.919 1.00 41.69 107 GLY A N 1
ATOM 885 C CA . GLY A 1 107 ? 6.116 -4.006 -41.300 1.00 41.69 107 GLY A CA 1
ATOM 886 C C . GLY A 1 107 ? 6.219 -5.386 -41.964 1.00 41.69 107 GLY A C 1
ATOM 887 O O . GLY A 1 107 ? 7.242 -6.054 -41.846 1.00 41.69 107 GLY A O 1
ATOM 888 N N . ARG A 1 108 ? 5.168 -5.833 -42.662 1.00 44.66 108 ARG A N 1
ATOM 889 C CA . ARG A 1 108 ? 5.151 -7.059 -43.500 1.00 44.66 108 ARG A CA 1
ATOM 890 C C . ARG A 1 108 ? 5.560 -6.724 -44.971 1.00 44.66 108 ARG A C 1
ATOM 892 O O . ARG A 1 108 ? 5.717 -5.551 -45.280 1.00 44.66 108 ARG A O 1
ATOM 899 N N . PRO A 1 109 ? 5.622 -7.692 -45.914 1.00 49.53 109 PRO A N 1
ATOM 900 C CA . PRO A 1 109 ? 6.777 -8.467 -46.403 1.00 49.53 109 PRO A CA 1
ATOM 901 C C . PRO A 1 109 ? 7.215 -8.132 -47.863 1.00 49.53 109 PRO A C 1
ATOM 903 O O . PRO A 1 109 ? 6.569 -7.348 -48.545 1.00 49.53 109 PRO A O 1
ATOM 906 N N . SER A 1 110 ? 8.204 -8.886 -48.386 1.00 37.50 110 SER A N 1
ATOM 907 C CA . SER A 1 110 ? 8.654 -8.965 -49.805 1.00 37.50 110 SER A CA 1
ATOM 908 C C . SER A 1 110 ? 9.653 -7.864 -50.219 1.00 37.50 110 SER A C 1
ATOM 910 O O . SER A 1 110 ? 9.490 -6.717 -49.848 1.00 37.50 110 SER A O 1
ATOM 912 N N . ALA A 1 111 ? 10.746 -8.099 -50.947 1.00 35.38 111 ALA A N 1
ATOM 913 C CA . ALA A 1 111 ? 11.004 -9.109 -51.962 1.00 35.38 111 ALA A CA 1
ATOM 914 C C . ALA A 1 111 ? 12.503 -9.463 -52.053 1.00 35.38 111 ALA A C 1
ATOM 916 O O . ALA A 1 111 ? 13.384 -8.700 -51.658 1.00 35.38 111 ALA A O 1
ATOM 917 N N . ARG A 1 112 ? 12.775 -10.637 -52.635 1.00 42.28 112 ARG A N 1
ATOM 918 C CA . ARG A 1 112 ? 14.081 -11.013 -53.190 1.00 42.28 112 ARG A CA 1
ATOM 919 C C . ARG A 1 112 ? 14.574 -9.915 -54.137 1.00 42.28 112 ARG A C 1
ATOM 921 O O . ARG A 1 112 ? 13.834 -9.497 -55.019 1.00 42.28 112 ARG A O 1
ATOM 928 N N . GLY A 1 113 ? 15.838 -9.533 -54.011 1.00 32.88 113 GLY A N 1
ATOM 929 C CA . GLY A 1 113 ? 16.495 -8.632 -54.951 1.00 32.88 113 GLY A CA 1
ATOM 930 C C . GLY A 1 113 ? 17.999 -8.649 -54.741 1.00 32.88 113 GLY A C 1
ATOM 931 O O . GLY A 1 113 ? 18.525 -7.930 -53.901 1.00 32.88 113 GLY A O 1
ATOM 932 N N . ALA A 1 114 ? 18.680 -9.521 -55.479 1.00 41.59 114 ALA A N 1
ATOM 933 C CA . ALA A 1 114 ? 20.124 -9.490 -55.638 1.00 41.59 114 ALA A CA 1
ATOM 934 C C . ALA A 1 114 ? 20.547 -8.173 -56.315 1.00 41.59 114 ALA A C 1
ATOM 936 O O . ALA A 1 114 ? 19.950 -7.772 -57.309 1.00 41.59 114 ALA A O 1
ATOM 937 N N . GLY A 1 115 ? 21.603 -7.534 -55.812 1.00 32.06 115 GLY A N 1
ATOM 938 C CA . GLY A 1 115 ? 22.198 -6.356 -56.440 1.00 32.06 115 GLY A CA 1
ATOM 939 C C . GLY A 1 115 ? 23.491 -5.941 -55.745 1.00 32.06 115 GLY A C 1
ATOM 940 O O . GLY A 1 115 ? 23.471 -5.486 -54.608 1.00 32.06 115 GLY A O 1
ATOM 941 N N . LYS A 1 116 ? 24.618 -6.163 -56.426 1.00 37.59 116 LYS A N 1
ATOM 942 C CA . LYS A 1 116 ? 26.001 -5.832 -56.031 1.00 37.59 116 LYS A CA 1
ATOM 943 C C . LYS A 1 116 ? 26.218 -4.322 -55.788 1.00 37.59 116 LYS A C 1
ATOM 945 O O . LYS A 1 116 ? 25.487 -3.513 -56.354 1.00 37.59 116 LYS A O 1
ATOM 950 N N . PRO A 1 117 ? 27.266 -3.930 -55.033 1.00 44.97 117 PRO A N 1
ATOM 951 C CA . PRO A 1 117 ? 27.596 -2.529 -54.782 1.00 44.97 117 PRO A CA 1
ATOM 952 C C . PRO A 1 117 ? 28.450 -1.946 -55.922 1.00 44.97 117 PRO A C 1
ATOM 954 O O . PRO A 1 117 ? 29.239 -2.687 -56.517 1.00 44.97 117 PRO A O 1
ATOM 957 N N . PRO A 1 118 ? 28.415 -0.627 -56.177 1.00 36.81 118 PRO A N 1
ATOM 958 C CA . PRO A 1 118 ? 29.491 0.036 -56.887 1.00 36.81 118 PRO A CA 1
ATOM 959 C C . PRO A 1 118 ? 30.375 0.845 -55.934 1.00 36.81 118 PRO A C 1
ATOM 961 O O . PRO A 1 118 ? 29.948 1.473 -54.969 1.00 36.81 118 PRO A O 1
ATOM 964 N N . ASN A 1 119 ? 31.657 0.763 -56.247 1.00 32.41 119 ASN A N 1
ATOM 965 C CA . ASN A 1 119 ? 32.803 1.284 -55.534 1.00 32.41 119 ASN A CA 1
ATOM 966 C C . ASN A 1 119 ? 33.241 2.627 -56.160 1.00 32.41 119 ASN A C 1
ATOM 968 O O . ASN A 1 119 ? 33.168 2.774 -57.378 1.00 32.41 119 ASN A O 1
ATOM 972 N N . LYS A 1 120 ? 33.889 3.467 -55.337 1.00 36.34 120 LYS A N 1
ATOM 973 C CA . LYS A 1 120 ? 35.065 4.317 -55.649 1.00 36.34 120 LYS A CA 1
ATOM 974 C C . LYS A 1 120 ? 34.928 5.768 -56.196 1.00 36.34 120 LYS A C 1
ATOM 976 O O . LYS A 1 120 ? 34.440 5.988 -57.296 1.00 36.34 120 LYS A O 1
ATOM 981 N N . LYS A 1 121 ? 35.680 6.643 -55.481 1.00 34.00 121 LYS A N 1
ATOM 982 C CA . LYS A 1 121 ? 36.437 7.890 -55.837 1.00 34.00 121 LYS A CA 1
ATOM 983 C C . LYS A 1 121 ? 35.700 9.234 -55.622 1.00 34.00 121 LYS A C 1
ATOM 985 O O . LYS A 1 121 ? 34.649 9.442 -56.199 1.00 34.00 121 LYS A O 1
ATOM 990 N N . GLN A 1 122 ? 36.092 10.086 -54.652 1.00 32.28 122 GLN A N 1
ATOM 991 C CA . GLN A 1 122 ? 37.227 11.061 -54.598 1.00 32.28 122 GLN A CA 1
ATOM 992 C C . GLN A 1 122 ? 37.102 12.113 -55.733 1.00 32.28 122 GLN A C 1
ATOM 994 O O . GLN A 1 122 ? 37.021 11.700 -56.879 1.00 32.28 122 GLN A O 1
ATOM 999 N N . ARG A 1 123 ? 37.092 13.451 -55.549 1.00 28.80 123 ARG A N 1
ATOM 1000 C CA . ARG A 1 123 ? 38.064 14.324 -54.853 1.00 28.80 123 ARG A CA 1
ATOM 1001 C C . ARG A 1 123 ? 37.629 15.832 -54.954 1.00 28.80 123 ARG A C 1
ATOM 1003 O O . ARG A 1 123 ? 37.190 16.223 -56.023 1.00 28.80 123 ARG A O 1
ATOM 1010 N N . VAL A 1 124 ? 37.908 16.643 -53.909 1.00 29.94 124 VAL A N 1
ATOM 1011 C CA . VAL A 1 124 ? 38.393 18.070 -53.896 1.00 29.94 124 VAL A CA 1
ATOM 1012 C C . VAL A 1 124 ? 37.455 19.300 -54.077 1.00 29.94 124 VAL A C 1
ATOM 1014 O O . VAL A 1 124 ? 36.931 19.547 -55.150 1.00 29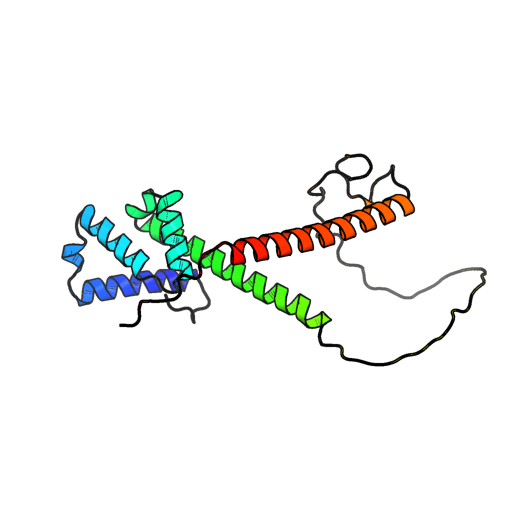.94 124 VAL A O 1
ATOM 1017 N N . VAL A 1 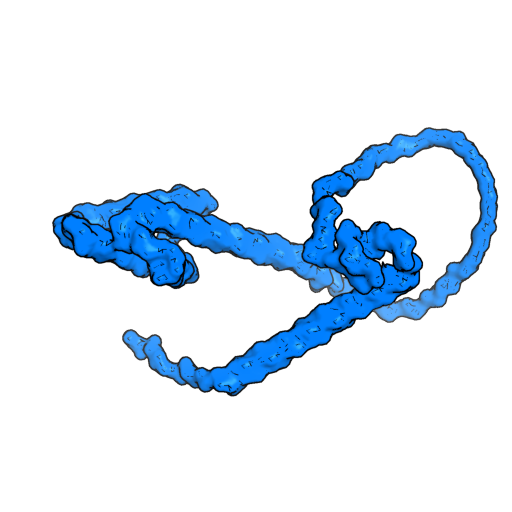125 ? 37.436 20.111 -52.992 1.00 30.45 125 VAL A N 1
ATOM 1018 C CA . VAL A 1 125 ? 37.701 21.578 -52.866 1.00 30.45 125 VAL A CA 1
ATOM 1019 C C . VAL A 1 125 ? 36.569 22.636 -52.872 1.00 30.45 125 VAL A C 1
ATOM 1021 O O . VAL A 1 125 ? 35.892 22.869 -53.861 1.00 30.45 125 VAL A O 1
ATOM 1024 N N . GLU A 1 126 ? 36.506 23.303 -51.703 1.00 27.64 126 GLU A N 1
ATOM 1025 C CA . GLU A 1 126 ? 36.361 24.745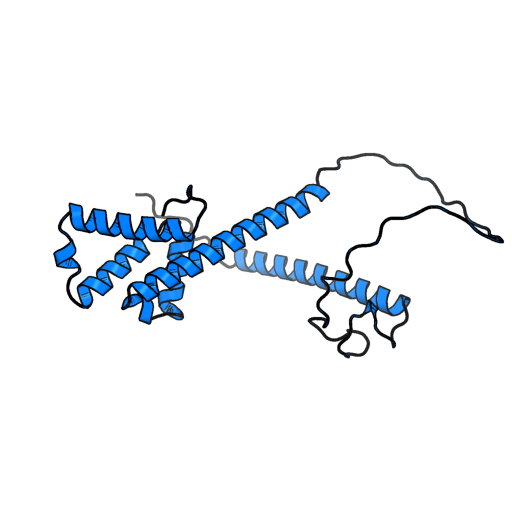 -51.392 1.00 27.64 126 GLU A CA 1
ATOM 1026 C C . GLU A 1 126 ? 35.020 25.520 -51.477 1.00 27.64 126 GLU A C 1
ATOM 1028 O O . GLU A 1 126 ? 34.490 25.834 -52.533 1.00 27.64 126 GLU A O 1
ATOM 1033 N N . THR A 1 127 ? 34.623 25.981 -50.276 1.00 29.53 127 THR A N 1
ATOM 1034 C CA . THR A 1 127 ? 34.320 27.385 -49.911 1.00 29.53 127 THR A CA 1
ATOM 1035 C C . THR A 1 127 ? 32.892 27.938 -50.109 1.00 29.53 127 THR A C 1
ATOM 1037 O O . THR A 1 127 ? 32.516 28.452 -51.151 1.00 29.53 127 THR A O 1
ATOM 1040 N N . SER A 1 128 ? 32.176 27.960 -48.972 1.00 31.69 128 SER A N 1
ATOM 1041 C CA . SER A 1 128 ? 31.387 29.074 -48.396 1.00 31.69 128 SER A CA 1
ATOM 1042 C C . SER A 1 128 ? 30.141 29.628 -49.113 1.00 31.69 128 SER A C 1
ATOM 1044 O O . SER A 1 128 ? 30.247 30.470 -49.994 1.00 31.69 128 SER A O 1
ATOM 1046 N N . LYS A 1 129 ? 28.949 29.362 -48.547 1.00 30.81 129 LYS A N 1
ATOM 1047 C CA . LYS A 1 129 ? 28.152 30.280 -47.684 1.00 30.81 129 LYS A CA 1
ATOM 1048 C C . LYS A 1 129 ? 26.675 29.842 -47.616 1.00 30.81 129 LYS A C 1
ATOM 1050 O O . LYS A 1 129 ? 26.041 29.639 -48.638 1.00 30.81 129 LYS A O 1
ATOM 1055 N N . GLY A 1 130 ? 26.126 29.841 -46.396 1.00 27.69 130 GLY A N 1
ATOM 1056 C CA . GLY A 1 130 ? 24.729 30.210 -46.121 1.00 27.69 130 GLY A CA 1
ATOM 1057 C C . GLY A 1 130 ? 23.661 29.116 -46.215 1.00 27.69 130 GLY A C 1
ATOM 1058 O O . GLY A 1 130 ? 23.104 28.874 -47.276 1.00 27.69 130 GLY A O 1
ATOM 1059 N N . GLY A 1 131 ? 23.280 28.544 -45.070 1.00 29.61 131 GLY A N 1
ATOM 1060 C CA . GLY A 1 131 ? 22.063 27.738 -44.936 1.00 29.61 131 GLY A CA 1
ATOM 1061 C C . GLY A 1 131 ? 21.857 27.261 -43.500 1.00 29.61 131 GLY A C 1
ATOM 1062 O O . GLY A 1 131 ? 22.430 26.258 -43.088 1.00 29.61 131 GLY A O 1
ATOM 1063 N N . LEU A 1 132 ? 21.084 28.025 -42.728 1.00 36.84 132 LEU A N 1
ATOM 1064 C CA . LEU A 1 132 ? 20.788 27.832 -41.305 1.00 36.84 132 LEU A CA 1
ATOM 1065 C C . LEU A 1 132 ? 20.196 26.435 -41.019 1.00 36.84 132 LEU A C 1
ATOM 1067 O O . LEU A 1 132 ? 19.103 26.114 -41.479 1.00 36.84 132 LEU A O 1
ATOM 1071 N N . ARG A 1 133 ? 20.893 25.622 -40.212 1.00 36.28 133 ARG A N 1
ATOM 1072 C CA . ARG A 1 133 ? 20.344 24.414 -39.569 1.00 36.28 133 ARG A CA 1
ATOM 1073 C C . ARG A 1 133 ? 19.905 24.749 -38.136 1.00 36.28 133 ARG A C 1
ATOM 1075 O O . ARG A 1 133 ? 20.727 25.278 -37.389 1.00 36.28 133 ARG A O 1
ATOM 1082 N N . PRO A 1 134 ? 18.672 24.412 -37.715 1.00 38.62 134 PRO A N 1
ATOM 1083 C CA . PRO A 1 134 ? 18.283 24.462 -36.309 1.00 38.62 134 PRO A CA 1
ATOM 1084 C C . PRO A 1 134 ? 19.021 23.394 -35.474 1.00 38.62 134 PRO A C 1
ATOM 1086 O O . PRO A 1 134 ? 19.463 22.382 -36.026 1.00 38.62 134 PRO A O 1
ATOM 1089 N N . PRO A 1 135 ? 19.173 23.605 -34.154 1.00 40.44 135 PRO A N 1
ATOM 1090 C CA . PRO A 1 135 ? 20.193 22.958 -33.336 1.00 40.44 135 PRO A CA 1
ATOM 1091 C C . PRO A 1 135 ? 19.827 21.539 -32.887 1.00 40.44 135 PRO A C 1
ATOM 1093 O O . PRO A 1 135 ? 18.681 21.256 -32.535 1.00 40.44 135 PRO A O 1
ATOM 1096 N N . LEU A 1 136 ? 20.856 20.685 -32.804 1.00 45.28 136 LEU A N 1
ATOM 1097 C CA . LEU A 1 136 ? 20.837 19.445 -32.030 1.00 45.28 136 LEU A CA 1
ATOM 1098 C C . LEU A 1 136 ? 20.450 19.742 -30.569 1.00 45.28 136 LEU A C 1
ATOM 1100 O O . LEU A 1 136 ? 21.195 20.382 -29.832 1.00 45.28 136 LEU A O 1
ATOM 1104 N N . LYS A 1 137 ? 19.299 19.217 -30.152 1.00 39.16 137 LYS A N 1
ATOM 1105 C CA . LYS A 1 137 ? 19.005 18.792 -28.776 1.00 39.16 137 LYS A CA 1
ATOM 1106 C C . LYS A 1 137 ? 19.087 17.256 -28.826 1.00 39.16 137 LYS A C 1
ATOM 1108 O O . LYS A 1 137 ? 18.569 16.679 -29.772 1.00 39.16 137 LYS A O 1
ATOM 1113 N N . SER A 1 138 ? 19.748 16.522 -27.941 1.00 39.34 138 SER A N 1
ATOM 1114 C CA . SER A 1 138 ? 19.944 16.732 -26.510 1.00 39.34 138 SER A CA 1
ATOM 1115 C C . SER A 1 138 ? 21.126 15.889 -26.001 1.00 39.34 138 SER A C 1
ATOM 1117 O O . SER A 1 138 ? 21.036 14.665 -25.927 1.00 39.34 138 SER A O 1
ATOM 1119 N N . GLU A 1 139 ? 22.198 16.554 -25.579 1.00 47.50 139 GLU A N 1
ATOM 1120 C CA . GLU A 1 139 ? 23.254 16.027 -24.698 1.00 47.50 139 GLU A CA 1
ATOM 1121 C C . GLU A 1 139 ? 22.770 16.089 -23.236 1.00 47.50 139 GLU A C 1
ATOM 1123 O O . GLU A 1 139 ? 23.322 16.806 -22.401 1.00 47.50 139 GLU A O 1
ATOM 1128 N N . THR A 1 140 ? 21.639 15.453 -22.912 1.00 48.94 140 THR A N 1
ATOM 1129 C CA . THR A 1 140 ? 21.104 15.477 -21.536 1.00 48.94 140 THR A CA 1
ATOM 1130 C C . THR A 1 140 ? 20.204 14.279 -21.237 1.00 48.94 140 THR A C 1
ATOM 1132 O O . THR A 1 140 ? 19.063 14.463 -20.850 1.00 48.94 140 THR A O 1
ATOM 1135 N N . ASP A 1 141 ? 20.690 13.049 -21.429 1.00 52.59 141 ASP A N 1
ATOM 1136 C CA . ASP A 1 141 ? 20.178 11.890 -20.664 1.00 52.59 141 ASP A CA 1
ATOM 1137 C C . ASP A 1 141 ? 21.110 10.666 -20.752 1.00 52.59 141 ASP A C 1
ATOM 1139 O O . ASP A 1 141 ? 20.699 9.527 -20.974 1.00 52.59 141 ASP A O 1
ATOM 1143 N N . ARG A 1 142 ? 22.425 10.888 -20.648 1.00 50.47 142 ARG A N 1
ATOM 1144 C CA . ARG A 1 142 ? 23.355 9.786 -20.396 1.00 50.47 142 ARG A CA 1
ATOM 1145 C C . ARG A 1 142 ? 23.862 9.922 -18.967 1.00 50.47 142 ARG A C 1
ATOM 1147 O O . ARG A 1 142 ? 24.441 10.960 -18.644 1.00 50.47 142 ARG A O 1
ATOM 1154 N N . PRO A 1 143 ? 23.675 8.907 -18.107 1.00 57.16 143 PRO A N 1
ATOM 1155 C CA . PRO A 1 143 ? 24.319 8.877 -16.804 1.00 57.16 143 PRO A CA 1
ATOM 1156 C C . PRO A 1 143 ? 25.818 9.147 -16.976 1.00 57.16 143 PRO A C 1
ATOM 1158 O O . PRO A 1 143 ? 26.477 8.497 -17.793 1.00 57.16 143 PRO A O 1
ATOM 1161 N N . LYS A 1 144 ? 26.353 10.120 -16.227 1.00 57.00 144 LYS A N 1
ATOM 1162 C CA . LYS A 1 144 ? 27.769 10.522 -16.322 1.00 57.00 144 LYS A CA 1
ATOM 1163 C C . LYS A 1 144 ? 28.732 9.378 -15.994 1.00 57.00 144 LYS A C 1
ATOM 1165 O O . LYS A 1 144 ? 29.888 9.431 -16.390 1.00 57.00 144 LYS A O 1
ATOM 1170 N N . MET A 1 145 ? 28.256 8.345 -15.301 1.00 57.34 145 MET A N 1
ATOM 1171 C CA . MET A 1 145 ? 29.043 7.173 -14.941 1.00 57.34 145 MET A CA 1
ATOM 1172 C C . MET A 1 145 ? 28.352 5.899 -15.439 1.00 57.34 145 MET A C 1
ATOM 1174 O O . MET A 1 145 ? 27.146 5.736 -15.221 1.00 57.34 145 MET A O 1
ATOM 1178 N N . PRO A 1 146 ? 29.082 4.998 -16.119 1.00 69.94 146 PRO A N 1
ATOM 1179 C CA . PRO A 1 146 ? 28.539 3.707 -16.504 1.00 69.94 146 PRO A CA 1
ATOM 1180 C C . PRO A 1 146 ? 28.269 2.850 -15.250 1.00 69.94 146 PRO A C 1
ATOM 1182 O O . PRO A 1 146 ? 29.056 2.882 -14.306 1.00 69.94 146 PRO A O 1
ATOM 1185 N N . PRO A 1 147 ? 27.199 2.034 -15.234 1.00 69.00 147 PRO A N 1
ATOM 1186 C CA . PRO A 1 147 ? 26.877 1.144 -14.110 1.00 69.00 147 PRO A CA 1
ATOM 1187 C C . PRO A 1 147 ? 27.880 -0.009 -13.927 1.00 69.00 147 PRO A C 1
ATOM 1189 O O . PRO A 1 147 ? 27.821 -0.730 -12.937 1.00 69.00 147 PRO A O 1
ATOM 1192 N N . THR A 1 148 ? 28.780 -0.212 -14.890 1.00 74.31 148 THR A N 1
ATOM 1193 C CA . THR A 1 148 ? 29.823 -1.240 -14.870 1.00 74.31 148 THR A CA 1
ATOM 1194 C C . THR A 1 148 ? 31.133 -0.657 -15.395 1.00 74.31 148 THR A C 1
ATOM 1196 O O . THR A 1 148 ? 31.079 0.157 -16.323 1.00 74.31 148 THR A O 1
ATOM 1199 N N . PRO A 1 149 ? 32.294 -1.097 -14.878 1.00 83.00 149 PRO A N 1
ATOM 1200 C CA . PRO A 1 149 ? 33.594 -0.692 -15.403 1.00 83.00 149 PRO A CA 1
ATOM 1201 C C . PRO A 1 149 ? 33.751 -1.016 -16.885 1.00 83.00 149 PRO A C 1
ATOM 1203 O O . PRO A 1 149 ? 33.084 -1.905 -17.427 1.00 83.00 149 PRO A O 1
ATOM 1206 N N . CYS A 1 150 ? 34.641 -0.278 -17.547 1.00 84.88 150 CYS A N 1
ATOM 1207 C CA . CYS A 1 150 ? 34.979 -0.507 -18.939 1.00 84.88 150 CYS A CA 1
ATOM 1208 C C . CYS A 1 150 ? 35.485 -1.949 -19.115 1.00 84.88 150 CYS A C 1
ATOM 1210 O O . CYS A 1 150 ? 36.496 -2.317 -18.528 1.00 84.88 150 CYS A O 1
ATOM 1212 N N . PRO A 1 151 ? 34.861 -2.775 -19.966 1.00 83.06 151 PRO A N 1
ATOM 1213 C CA . PRO A 1 151 ? 35.265 -4.172 -20.150 1.00 83.06 151 PRO A CA 1
ATOM 1214 C C . PRO A 1 151 ? 36.620 -4.361 -20.861 1.00 83.06 151 PRO A C 1
ATOM 1216 O O . PRO A 1 151 ? 37.024 -5.498 -21.081 1.00 83.06 151 PRO A O 1
ATOM 1219 N N . HIS A 1 152 ? 37.300 -3.281 -21.269 1.00 84.00 152 HIS A N 1
ATOM 1220 C CA . HIS A 1 152 ? 38.632 -3.335 -21.890 1.00 84.00 152 HIS A CA 1
ATOM 1221 C C . HIS A 1 152 ? 39.756 -3.040 -20.887 1.00 84.00 152 HIS A C 1
ATOM 1223 O O . HIS A 1 152 ? 40.691 -3.825 -20.787 1.00 84.00 152 HIS A O 1
ATOM 1229 N N . CYS A 1 153 ? 39.644 -1.956 -20.117 1.00 84.25 153 CYS A N 1
ATOM 1230 C CA . CYS A 1 153 ? 40.687 -1.487 -19.190 1.00 84.25 153 CYS A CA 1
ATOM 1231 C C . CYS A 1 153 ? 40.227 -1.380 -17.727 1.00 84.25 153 CYS A C 1
ATOM 1233 O O . CYS A 1 153 ? 40.993 -0.960 -16.872 1.00 84.25 153 CYS A O 1
ATOM 1235 N N . ASN A 1 154 ? 38.989 -1.780 -17.432 1.00 77.12 154 ASN A N 1
ATOM 1236 C CA . ASN A 1 154 ? 38.391 -1.830 -16.098 1.00 77.12 154 ASN A CA 1
ATOM 1237 C C . ASN A 1 154 ? 38.195 -0.473 -15.384 1.00 77.12 154 ASN A C 1
ATOM 1239 O O . ASN A 1 154 ? 37.764 -0.446 -14.234 1.00 77.12 154 ASN A O 1
ATOM 1243 N N . ASP A 1 155 ? 38.425 0.645 -16.074 1.00 81.25 155 ASP A N 1
ATOM 1244 C CA . ASP A 1 155 ? 38.219 1.995 -15.539 1.00 81.25 155 ASP A CA 1
ATOM 1245 C C . ASP A 1 155 ? 36.763 2.483 -15.663 1.00 81.25 155 ASP A C 1
ATOM 1247 O O . ASP A 1 155 ? 35.963 1.979 -16.458 1.00 81.25 155 ASP A O 1
ATOM 1251 N N . MET A 1 156 ? 36.414 3.511 -14.884 1.00 79.75 156 MET A N 1
ATOM 1252 C CA . MET A 1 156 ? 35.086 4.142 -14.847 1.00 79.75 156 MET A CA 1
ATOM 1253 C C . MET A 1 156 ? 34.836 5.056 -16.051 1.00 79.75 156 MET A C 1
ATOM 1255 O O . MET A 1 156 ? 34.741 6.274 -15.929 1.00 79.75 156 MET A O 1
ATOM 1259 N N . HIS A 1 157 ? 34.705 4.458 -17.231 1.00 80.12 157 HIS A N 1
ATOM 1260 C CA . HIS A 1 157 ? 34.261 5.150 -18.434 1.00 80.12 157 HIS A CA 1
ATOM 1261 C C . HIS A 1 157 ? 33.492 4.218 -19.361 1.00 80.12 157 HIS A C 1
ATOM 1263 O O . HIS A 1 157 ? 33.584 2.989 -19.314 1.00 80.12 157 HIS A O 1
ATOM 1269 N N . TRP A 1 158 ? 32.705 4.819 -20.239 1.00 84.19 158 TRP A N 1
ATOM 1270 C CA . TRP A 1 158 ? 31.986 4.071 -21.250 1.00 84.19 158 TRP A CA 1
ATOM 1271 C C . TRP A 1 158 ? 32.954 3.463 -22.261 1.00 84.19 158 TRP A C 1
ATOM 1273 O O . TRP A 1 158 ? 33.861 4.140 -22.730 1.00 84.19 158 TRP A O 1
ATOM 1283 N N . LEU A 1 159 ? 32.705 2.230 -22.711 1.00 82.94 159 LEU A N 1
ATOM 1284 C CA . LEU A 1 159 ? 33.520 1.582 -23.750 1.00 82.94 159 LEU A CA 1
ATOM 1285 C C . LEU A 1 159 ? 33.683 2.446 -25.023 1.00 82.94 159 LEU A C 1
ATOM 1287 O O . LEU A 1 159 ? 34.684 2.323 -25.720 1.00 82.94 159 LEU A O 1
ATOM 1291 N N . SER A 1 160 ? 32.725 3.335 -25.321 1.00 77.44 160 SER A N 1
ATOM 1292 C CA . SER A 1 160 ? 32.818 4.331 -26.401 1.00 77.44 160 SER A CA 1
ATOM 1293 C C . SER A 1 160 ? 33.970 5.323 -26.206 1.00 77.44 160 SER A C 1
ATOM 1295 O O . SER A 1 160 ? 34.692 5.616 -27.156 1.00 77.44 160 SER A O 1
ATOM 1297 N N . GLU A 1 161 ? 34.181 5.769 -24.973 1.00 79.12 161 GLU A N 1
ATOM 1298 C CA . GLU A 1 161 ? 35.167 6.774 -24.558 1.00 79.12 161 GLU A CA 1
ATOM 1299 C C . GLU A 1 161 ? 36.474 6.155 -24.054 1.00 79.12 161 GLU A C 1
ATOM 1301 O O . GLU A 1 161 ? 37.346 6.877 -23.588 1.00 79.12 161 GLU A O 1
ATOM 1306 N N . CYS A 1 162 ? 36.643 4.830 -24.167 1.00 81.12 162 CYS A N 1
ATOM 1307 C CA . CYS A 1 162 ? 37.875 4.182 -23.731 1.00 81.12 162 CYS A CA 1
ATOM 1308 C C . CYS A 1 162 ? 39.083 4.702 -24.532 1.00 81.12 162 CYS A C 1
ATOM 1310 O O . CYS A 1 162 ? 39.084 4.535 -25.761 1.00 81.12 162 CYS A O 1
ATOM 1312 N N . PRO A 1 163 ? 40.090 5.311 -23.873 1.00 80.31 163 PRO A N 1
ATOM 1313 C CA . PRO A 1 163 ? 41.286 5.834 -24.533 1.00 80.31 163 PRO A CA 1
ATOM 1314 C C . PRO A 1 163 ? 42.244 4.714 -24.967 1.00 80.31 163 PRO A C 1
ATOM 1316 O O . PRO A 1 163 ? 43.031 4.896 -25.888 1.00 80.31 163 PRO A O 1
ATOM 1319 N N . THR A 1 164 ? 42.150 3.542 -24.336 1.00 77.88 164 THR A N 1
ATOM 1320 C CA . THR A 1 164 ? 43.057 2.400 -24.533 1.00 77.88 164 THR A CA 1
ATOM 1321 C C . THR A 1 164 ? 42.571 1.418 -25.603 1.00 77.88 164 THR A C 1
ATOM 1323 O O . THR A 1 164 ? 43.326 0.552 -26.039 1.00 77.88 164 THR A O 1
ATOM 1326 N N . ALA A 1 165 ? 41.309 1.523 -26.030 1.00 79.94 165 ALA A N 1
ATOM 1327 C CA . ALA A 1 165 ? 40.699 0.594 -26.976 1.00 79.94 165 ALA A CA 1
ATOM 1328 C C . ALA A 1 165 ? 40.594 1.199 -28.382 1.00 79.94 165 ALA A C 1
ATOM 1330 O O . ALA A 1 165 ? 40.021 2.274 -28.572 1.00 79.94 165 ALA A O 1
ATOM 1331 N N . THR A 1 166 ? 41.072 0.469 -29.390 1.00 82.50 166 THR A N 1
ATOM 1332 C CA . THR A 1 166 ? 40.849 0.799 -30.808 1.00 82.50 166 THR A CA 1
ATOM 1333 C C . THR A 1 166 ? 39.380 0.572 -31.183 1.00 82.50 166 THR A C 1
ATOM 1335 O O . THR A 1 166 ? 38.703 -0.246 -30.555 1.00 82.50 166 THR A O 1
ATOM 1338 N N . ASP A 1 167 ? 38.859 1.253 -32.209 1.00 78.19 167 ASP A N 1
ATOM 1339 C CA . ASP A 1 167 ? 37.443 1.110 -32.598 1.00 78.19 167 ASP A CA 1
ATOM 1340 C C . ASP A 1 167 ? 37.058 -0.345 -32.933 1.00 78.19 167 ASP A C 1
ATOM 1342 O O . ASP A 1 167 ? 36.006 -0.825 -32.501 1.00 78.19 167 ASP A O 1
ATOM 1346 N N . ASP A 1 168 ? 37.969 -1.100 -33.554 1.00 79.50 168 ASP A N 1
ATOM 1347 C CA . ASP A 1 168 ? 37.792 -2.530 -33.834 1.00 79.50 168 ASP A CA 1
ATOM 1348 C C . ASP A 1 168 ? 37.669 -3.373 -32.555 1.00 79.50 168 ASP A C 1
ATOM 1350 O O . ASP A 1 168 ? 36.795 -4.238 -32.440 1.00 79.50 168 ASP A O 1
ATOM 1354 N N . GLN A 1 169 ? 38.488 -3.082 -31.540 1.00 83.06 169 GLN A N 1
ATOM 1355 C CA . GLN A 1 169 ? 38.417 -3.755 -30.240 1.00 83.06 169 GLN A CA 1
ATOM 1356 C C . GLN A 1 169 ? 37.112 -3.408 -29.514 1.00 83.06 169 GLN A C 1
ATOM 1358 O O . GLN A 1 169 ? 36.455 -4.289 -28.954 1.00 83.06 169 GLN A O 1
ATOM 1363 N N . LYS A 1 170 ? 36.674 -2.143 -29.581 1.00 85.44 170 LYS A N 1
ATOM 1364 C CA . LYS A 1 170 ? 35.374 -1.704 -29.048 1.00 85.44 170 LYS A CA 1
ATOM 1365 C C . LYS A 1 170 ? 34.222 -2.425 -29.754 1.00 85.44 170 LYS A C 1
ATOM 1367 O O . LYS A 1 170 ? 33.273 -2.863 -29.097 1.00 85.44 170 LYS A O 1
ATOM 1372 N N . ALA A 1 171 ? 34.285 -2.578 -31.077 1.00 83.19 171 ALA A N 1
ATOM 1373 C CA . ALA A 1 171 ? 33.272 -3.275 -31.864 1.00 83.19 171 ALA A CA 1
ATOM 1374 C C . ALA A 1 171 ? 33.187 -4.767 -31.515 1.00 83.19 171 ALA A C 1
ATOM 1376 O O . ALA A 1 171 ? 32.081 -5.295 -31.350 1.00 83.19 171 ALA A O 1
ATOM 1377 N N . GLU A 1 172 ? 34.331 -5.421 -31.334 1.00 87.88 172 GLU A N 1
ATOM 1378 C CA . GLU A 1 172 ? 34.398 -6.837 -30.986 1.00 87.88 172 GLU A CA 1
ATOM 1379 C C . GLU A 1 172 ? 33.889 -7.112 -29.566 1.00 87.88 172 GLU A C 1
ATOM 1381 O O . GLU A 1 172 ? 33.100 -8.034 -29.351 1.00 87.88 172 GLU A O 1
ATOM 1386 N N . ILE A 1 173 ? 34.217 -6.251 -28.602 1.00 86.94 173 ILE A N 1
ATOM 1387 C CA . ILE A 1 173 ? 33.672 -6.345 -27.240 1.00 86.94 173 ILE A CA 1
ATOM 1388 C C . ILE A 1 173 ? 32.144 -6.180 -27.251 1.00 86.94 173 ILE A C 1
ATOM 1390 O O . ILE A 1 173 ? 31.425 -6.960 -26.619 1.00 86.94 173 ILE A O 1
ATOM 1394 N N . ARG A 1 174 ? 31.609 -5.228 -28.033 1.00 85.38 174 ARG A N 1
ATOM 1395 C CA . ARG A 1 174 ? 30.151 -5.078 -28.213 1.00 85.38 174 ARG A CA 1
ATOM 1396 C C . ARG A 1 174 ? 29.518 -6.324 -28.841 1.00 85.38 174 ARG A C 1
ATOM 1398 O O . ARG A 1 174 ? 28.405 -6.694 -28.463 1.00 85.38 174 ARG A O 1
ATOM 1405 N N . ARG A 1 175 ? 30.196 -6.968 -29.799 1.00 88.06 175 ARG A N 1
ATOM 1406 C CA . ARG A 1 175 ? 29.736 -8.213 -30.440 1.00 88.06 175 ARG A CA 1
ATOM 1407 C C . ARG A 1 175 ? 29.652 -9.350 -29.422 1.00 88.06 175 ARG A C 1
ATOM 1409 O O . ARG A 1 175 ? 28.596 -9.971 -29.311 1.00 88.06 175 ARG A O 1
ATOM 1416 N N . LYS A 1 176 ? 30.713 -9.560 -28.638 1.00 88.88 176 LYS A N 1
ATOM 1417 C CA . LYS A 1 176 ? 30.778 -10.598 -27.597 1.00 88.88 176 LYS A CA 1
ATOM 1418 C C . LYS A 1 176 ? 29.715 -10.406 -26.518 1.00 88.88 176 LYS A C 1
ATOM 1420 O O . LYS A 1 176 ? 29.026 -11.361 -26.177 1.00 88.88 176 LYS A O 1
ATOM 1425 N N . LEU A 1 177 ? 29.500 -9.173 -26.052 1.00 86.62 177 LEU A N 1
ATOM 1426 C CA . LEU A 1 177 ? 28.480 -8.885 -25.038 1.00 86.62 177 LEU A CA 1
ATOM 1427 C C . LEU A 1 177 ? 27.053 -9.165 -25.541 1.00 86.62 177 LEU A C 1
ATOM 1429 O O . LEU A 1 177 ? 26.210 -9.650 -24.787 1.00 86.62 177 LEU A O 1
ATOM 1433 N N . ARG A 1 178 ? 26.769 -8.896 -26.824 1.00 85.19 178 ARG A N 1
ATOM 1434 C CA . ARG A 1 178 ? 25.478 -9.258 -27.435 1.00 85.19 178 ARG A CA 1
ATOM 1435 C C . ARG A 1 178 ? 25.298 -10.771 -27.546 1.00 85.19 178 ARG A C 1
ATOM 1437 O O . ARG A 1 178 ? 24.206 -11.255 -27.262 1.00 85.19 178 ARG A O 1
ATOM 1444 N N . ALA A 1 179 ? 26.347 -11.500 -27.926 1.00 86.50 179 ALA A N 1
ATOM 1445 C CA . ALA A 1 179 ? 26.308 -12.959 -28.017 1.00 86.50 179 ALA A CA 1
ATOM 1446 C C . ALA A 1 179 ? 26.077 -13.610 -26.642 1.00 86.50 179 ALA A C 1
ATOM 1448 O O . ALA A 1 179 ? 25.163 -14.417 -26.500 1.00 86.50 179 ALA A O 1
ATOM 1449 N N . GLN A 1 180 ? 26.808 -13.172 -25.610 1.00 85.88 180 GLN A N 1
ATOM 1450 C CA . GLN A 1 180 ? 26.639 -13.677 -24.241 1.00 85.88 180 GLN A CA 1
ATOM 1451 C C . GLN A 1 180 ? 25.216 -13.465 -23.715 1.00 85.88 180 GLN A C 1
ATOM 1453 O O . GLN A 1 180 ? 24.594 -14.409 -23.241 1.00 85.88 180 GLN A O 1
ATOM 1458 N N . ARG A 1 181 ? 24.637 -12.266 -23.890 1.00 82.94 181 ARG A N 1
ATOM 1459 C CA . ARG A 1 181 ? 23.247 -11.999 -23.472 1.00 82.94 181 ARG A CA 1
ATOM 1460 C C . ARG A 1 181 ? 22.231 -12.901 -24.171 1.00 82.94 181 ARG A C 1
ATOM 1462 O O . ARG A 1 181 ? 21.239 -13.293 -23.553 1.00 82.94 181 ARG A O 1
ATOM 1469 N N . ALA A 1 182 ? 22.452 -13.218 -25.447 1.00 79.50 182 ALA A N 1
ATOM 1470 C CA . ALA A 1 182 ? 21.584 -14.126 -26.188 1.00 79.50 182 ALA A CA 1
ATOM 1471 C C . ALA A 1 182 ? 21.679 -15.561 -25.646 1.00 79.50 182 ALA A C 1
ATOM 1473 O O . ALA A 1 182 ? 20.654 -16.228 -25.502 1.00 79.50 182 ALA A O 1
ATOM 1474 N N . ASP A 1 183 ? 22.878 -16.023 -25.299 1.00 79.56 183 ASP A N 1
ATOM 1475 C CA . ASP A 1 183 ? 23.084 -17.372 -24.773 1.00 79.56 183 ASP A CA 1
ATOM 1476 C C . ASP A 1 183 ? 22.630 -17.522 -23.316 1.00 79.56 183 ASP A C 1
ATOM 1478 O O . ASP A 1 183 ? 21.984 -18.519 -22.992 1.00 79.56 183 ASP A O 1
ATOM 1482 N N . ASP A 1 184 ? 22.838 -16.519 -22.461 1.00 77.19 184 ASP A N 1
ATOM 1483 C CA . ASP A 1 184 ? 22.275 -16.498 -21.104 1.00 77.19 184 ASP A CA 1
ATOM 1484 C C . ASP A 1 184 ? 20.746 -16.463 -21.126 1.00 77.19 184 ASP A C 1
ATOM 1486 O O . ASP A 1 184 ? 20.093 -17.160 -20.348 1.00 77.19 184 ASP A O 1
ATOM 1490 N N . SER A 1 185 ? 20.149 -15.721 -22.063 1.00 78.31 185 SER A N 1
ATOM 1491 C CA . SER A 1 185 ? 18.694 -15.727 -22.251 1.00 78.31 185 SER A CA 1
ATOM 1492 C C . SER A 1 185 ? 18.190 -17.120 -22.639 1.00 78.31 185 SER A C 1
ATOM 1494 O O . SER A 1 185 ? 17.222 -17.604 -22.056 1.00 78.31 185 SER A O 1
ATOM 1496 N N . LYS A 1 186 ? 18.870 -17.815 -23.563 1.00 77.38 186 LYS A N 1
ATOM 1497 C CA . LYS A 1 186 ? 18.525 -19.201 -23.930 1.00 77.38 186 LYS A CA 1
ATOM 1498 C C . LYS A 1 186 ? 18.688 -20.159 -22.749 1.00 77.38 186 LYS A C 1
ATOM 1500 O O . LYS A 1 186 ? 17.794 -20.966 -22.503 1.00 77.38 186 LYS A O 1
ATOM 1505 N N . ARG A 1 187 ? 19.792 -20.067 -21.999 1.00 74.88 187 ARG A N 1
ATOM 1506 C CA . ARG A 1 187 ? 20.051 -20.902 -20.811 1.00 74.88 187 ARG A CA 1
ATOM 1507 C C . ARG A 1 187 ? 18.993 -20.692 -19.734 1.00 74.88 187 ARG A C 1
ATOM 1509 O O . ARG A 1 187 ? 18.487 -21.672 -19.193 1.00 74.88 187 ARG A O 1
ATOM 1516 N N . ASN A 1 188 ? 18.609 -19.444 -19.475 1.00 75.94 188 ASN A N 1
ATOM 1517 C CA . ASN A 1 188 ? 17.534 -19.121 -18.540 1.00 75.94 188 ASN A CA 1
ATOM 1518 C C . ASN A 1 188 ? 16.192 -19.686 -19.009 1.00 75.94 188 ASN A C 1
ATOM 1520 O O . ASN A 1 188 ? 15.510 -20.327 -18.219 1.00 75.94 188 ASN A O 1
ATOM 1524 N N . VAL A 1 189 ? 15.849 -19.565 -20.295 1.00 75.50 189 VAL A N 1
ATOM 1525 C CA . VAL A 1 189 ? 14.627 -20.171 -20.853 1.00 75.50 189 VAL A CA 1
ATOM 1526 C C . VAL A 1 189 ? 14.629 -21.695 -20.695 1.00 75.50 189 VAL A C 1
ATOM 1528 O O . VAL A 1 189 ? 13.621 -22.268 -20.288 1.00 75.50 189 VAL A O 1
ATOM 1531 N N . VAL A 1 190 ? 15.753 -22.363 -20.969 1.00 75.94 190 VAL A N 1
ATOM 1532 C CA . VAL A 1 190 ? 15.891 -23.818 -20.772 1.00 75.94 190 VAL A CA 1
ATOM 1533 C C . VAL A 1 190 ? 15.751 -24.190 -19.293 1.00 75.94 190 VAL A C 1
ATOM 1535 O O . VAL A 1 190 ? 15.050 -25.148 -18.969 1.00 75.94 190 VAL A O 1
ATOM 1538 N N . ARG A 1 191 ? 16.355 -23.417 -18.384 1.00 75.31 191 ARG A N 1
ATOM 1539 C CA . ARG A 1 191 ? 16.236 -23.617 -16.933 1.00 75.31 191 ARG A CA 1
ATOM 1540 C C .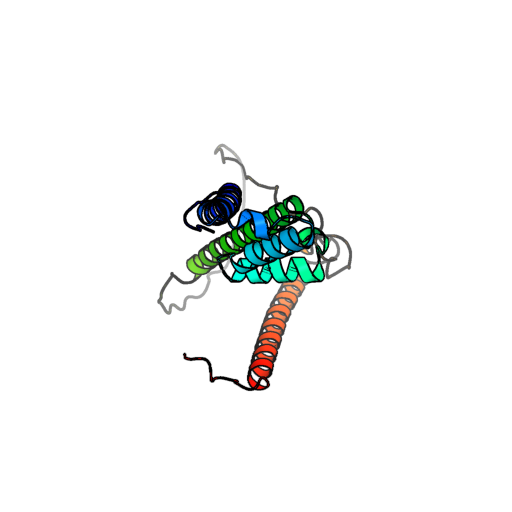 ARG A 1 191 ? 14.794 -23.438 -16.455 1.00 75.31 191 ARG A C 1
ATOM 1542 O O . ARG A 1 191 ? 14.309 -24.270 -15.697 1.00 75.31 191 ARG A O 1
ATOM 1549 N N . THR A 1 192 ? 14.093 -22.403 -16.917 1.00 69.06 192 THR A N 1
ATOM 1550 C CA . THR A 1 192 ? 12.683 -22.166 -16.576 1.00 69.06 192 THR A CA 1
ATOM 1551 C C . THR A 1 192 ? 11.774 -23.273 -17.114 1.00 69.06 192 THR A C 1
ATOM 1553 O O . THR A 1 192 ? 10.846 -23.674 -16.417 1.00 69.06 192 THR A O 1
ATOM 1556 N N . LYS A 1 193 ? 12.047 -23.811 -18.313 1.00 73.50 193 LYS A N 1
ATOM 1557 C CA . LYS A 1 193 ? 11.314 -24.967 -18.860 1.00 73.50 193 LYS A CA 1
ATOM 1558 C C . LYS A 1 193 ? 11.507 -26.225 -18.011 1.00 73.50 193 LYS A C 1
ATOM 1560 O O . LYS A 1 193 ? 10.516 -26.806 -17.592 1.00 73.50 193 LYS A O 1
ATOM 1565 N N . ARG A 1 194 ? 12.750 -26.572 -17.656 1.00 69.81 194 ARG A N 1
ATOM 1566 C CA . ARG A 1 194 ? 13.024 -27.717 -16.766 1.00 69.81 194 ARG A CA 1
ATOM 1567 C C . ARG A 1 194 ? 12.380 -27.559 -15.391 1.00 69.81 194 ARG A C 1
ATOM 1569 O O . ARG A 1 194 ? 11.829 -28.511 -14.862 1.00 69.81 194 ARG A O 1
ATOM 1576 N N . LEU A 1 195 ? 12.415 -26.355 -14.816 1.00 67.50 195 LEU A N 1
ATOM 1577 C CA . LEU A 1 195 ? 11.743 -26.091 -13.540 1.00 67.50 195 LEU A CA 1
ATOM 1578 C C . LEU A 1 195 ? 10.228 -26.289 -13.639 1.00 67.50 195 LEU A C 1
ATOM 1580 O O . LEU A 1 195 ? 9.639 -26.825 -12.713 1.00 67.50 195 LEU A O 1
ATOM 1584 N N . ARG A 1 196 ? 9.606 -25.900 -14.759 1.00 68.31 196 ARG A N 1
ATOM 1585 C CA . ARG A 1 196 ? 8.181 -26.154 -15.006 1.00 68.31 196 ARG A CA 1
ATOM 1586 C C . ARG A 1 196 ? 7.875 -27.652 -15.128 1.00 68.31 196 ARG A C 1
ATOM 1588 O O . ARG A 1 196 ? 6.829 -28.071 -14.660 1.00 68.31 196 ARG A O 1
ATOM 1595 N N . GLU A 1 197 ? 8.766 -28.435 -15.730 1.00 70.12 197 GLU A N 1
ATOM 1596 C CA . GLU A 1 197 ? 8.611 -29.891 -15.894 1.00 70.12 197 GLU A CA 1
ATOM 1597 C C . GLU A 1 197 ? 8.806 -30.672 -14.581 1.00 70.12 197 GLU A C 1
ATOM 1599 O O . GLU A 1 197 ? 8.203 -31.725 -14.406 1.00 70.12 197 GLU A O 1
ATOM 1604 N N . CYS A 1 198 ? 9.606 -30.157 -13.639 1.00 65.38 198 CYS A N 1
ATOM 1605 C CA . CYS A 1 198 ? 9.826 -30.786 -12.329 1.00 65.38 198 CYS A CA 1
ATOM 1606 C C . CYS A 1 198 ? 8.787 -30.405 -11.258 1.00 65.38 198 CYS A C 1
ATOM 1608 O O . CYS A 1 198 ? 8.843 -30.941 -10.151 1.00 65.38 198 CYS A O 1
ATOM 1610 N N . LEU A 1 199 ? 7.880 -29.465 -11.539 1.00 58.56 199 LEU A N 1
ATOM 1611 C CA . LEU A 1 199 ? 6.794 -29.118 -10.624 1.00 58.56 199 LEU A CA 1
ATOM 1612 C C . LEU A 1 199 ? 5.587 -30.019 -10.929 1.00 58.56 199 LEU A C 1
ATOM 1614 O O . LEU A 1 199 ? 5.086 -29.966 -12.054 1.00 58.56 199 LEU A O 1
ATOM 1618 N N . PRO A 1 200 ? 5.109 -30.843 -9.976 1.00 53.91 200 PRO A N 1
ATOM 1619 C CA . PRO A 1 200 ? 3.910 -31.640 -10.189 1.00 53.91 200 PRO A CA 1
ATOM 1620 C C . PRO A 1 200 ? 2.728 -30.710 -10.480 1.00 53.91 200 PRO A C 1
ATOM 1622 O O . PRO A 1 200 ? 2.480 -29.735 -9.769 1.00 53.91 200 PRO A O 1
ATOM 1625 N N . PHE A 1 201 ? 2.032 -31.007 -11.574 1.00 51.34 201 PHE A N 1
ATOM 1626 C CA . PHE A 1 201 ? 0.813 -30.337 -11.998 1.00 51.34 201 PHE A CA 1
ATOM 1627 C C . PHE A 1 201 ? -0.325 -30.747 -11.058 1.00 51.34 201 PHE A C 1
ATOM 1629 O O . PHE A 1 201 ? -1.085 -31.666 -11.347 1.00 51.34 201 PHE A O 1
ATOM 1636 N N . GLU A 1 202 ? -0.420 -30.089 -9.905 1.00 54.50 202 GLU A N 1
ATOM 1637 C CA . GLU A 1 202 ? -1.615 -30.132 -9.060 1.00 54.50 202 GLU A CA 1
ATOM 1638 C C . GLU A 1 202 ? -2.713 -29.287 -9.732 1.00 54.50 202 GLU A C 1
ATOM 1640 O O . GLU A 1 202 ? -3.039 -28.179 -9.313 1.00 54.50 202 GLU A O 1
ATOM 1645 N N . GLU A 1 203 ? -3.271 -29.801 -10.831 1.00 56.16 203 GLU A N 1
ATOM 1646 C CA . GLU A 1 203 ? -4.654 -29.506 -11.185 1.00 56.16 203 GLU A CA 1
ATOM 1647 C C . GLU A 1 203 ? -5.537 -30.564 -10.539 1.00 56.16 203 GLU A C 1
ATOM 1649 O O . GLU A 1 203 ? -5.573 -31.710 -10.996 1.00 56.16 203 GLU A O 1
ATOM 1654 N N . LYS A 1 204 ? -6.284 -30.159 -9.510 1.00 51.75 204 LYS A N 1
ATOM 1655 C CA . LYS A 1 204 ? -7.731 -30.390 -9.357 1.00 51.75 204 LYS A CA 1
ATOM 1656 C C . LYS A 1 204 ? -8.169 -30.038 -7.943 1.00 51.75 204 LYS A C 1
ATOM 1658 O O . LYS A 1 204 ? -7.426 -30.236 -6.992 1.00 51.75 204 LYS A O 1
ATOM 1663 N N . LEU A 1 205 ? -9.448 -29.658 -7.854 1.00 49.50 205 LEU A N 1
ATOM 1664 C CA . LEU A 1 205 ? -10.189 -29.250 -6.654 1.00 49.50 205 LEU A CA 1
ATOM 1665 C C . LEU A 1 205 ? -9.749 -27.827 -6.293 1.00 49.50 205 LEU A C 1
ATOM 1667 O O . LEU A 1 205 ? -8.590 -27.613 -5.993 1.00 49.50 205 LEU A O 1
ATOM 1671 N N . TRP A 1 206 ? -10.540 -26.774 -6.498 1.00 43.62 206 TRP A N 1
ATOM 1672 C CA . TRP A 1 206 ? -11.827 -26.522 -5.857 1.00 43.62 206 TRP A CA 1
ATOM 1673 C C . TRP A 1 206 ? -12.829 -25.904 -6.849 1.00 43.62 206 TRP A C 1
ATOM 1675 O O . TRP A 1 206 ? -12.757 -24.726 -7.188 1.00 43.62 206 TRP A O 1
ATOM 1685 N N . SER A 1 207 ? -13.783 -26.715 -7.310 1.00 47.41 207 SER A N 1
ATOM 1686 C CA . SER A 1 207 ? -15.107 -26.253 -7.734 1.00 47.41 207 SER A CA 1
ATOM 1687 C C . SER A 1 207 ? -16.103 -26.735 -6.689 1.00 47.41 207 SER A C 1
ATOM 1689 O O . SER A 1 207 ? -16.422 -27.924 -6.680 1.00 47.41 207 SER A O 1
ATOM 1691 N N . ARG A 1 208 ? -16.539 -25.830 -5.812 1.00 45.06 208 ARG A N 1
ATOM 1692 C CA . ARG A 1 208 ? -17.903 -25.658 -5.284 1.00 45.06 208 ARG A CA 1
ATOM 1693 C C . ARG A 1 208 ? -17.891 -24.701 -4.104 1.00 45.06 208 ARG A C 1
ATOM 1695 O O . ARG A 1 208 ? -16.988 -24.843 -3.254 1.00 45.06 208 ARG A O 1
#